Protein 4UAV (pdb70)

InterPro domains:
  IPR006439 HAD hydrolase, subfamily IA [TIGR01509] (161-275)
  IPR023198 Phosphoglycolate phosphatase-like, domain 2 [G3DSA:1.10.150.240] (90-174)
  IPR023214 HAD superfamily [G3DSA:3.40.50.1000] (78-295)
  IPR036412 HAD-like superfamily [SSF56784] (74-298)
  IPR044999 Protein CbbY-like [PTHR42896] (40-316)

GO terms:
  GO:0005829 cytosol (C, HDA)
  GO:0009507 chloroplast (C, HDA)
  GO:0009570 chloroplast stroma (C, HDA)
  GO:0009941 chloroplast envelope (C, HDA)

B-factor: mean 18.96, std 10.81, range [7.41, 118.61]

Solvent-accessible surface area: 12054 Å² total; per-residue (Å²): 134,69,4,38,0,0,0,0,11,0,47,5,2,0,0,17,3,57,49,36,0,39,30,56,0,1,24,57,1,0,156,112,73,78,9,150,21,99,0,95,48,117,55,0,11,111,8,44,178,87,26,37,12,89,96,24,0,47,34,32,0,101,172,93,39,48,15,114,128,16,36,91,74,85,73,101,67,163,116,27,7,36,21,0,43,132,41,10,63,89,46,12,39,72,16,0,119,135,130,114,3,77,42,28,68,2,0,30,33,0,0,50,54,0,36,111,84,70,6,97,2,0,1,0,4,72,26,87,100,139,6,0,36,13,1,1,45,12,22,6,16,108,128,60,25,160,112,11,107,51,12,9,11,127,77,10,117,132,75,26,70,46,28,18,4,0,50,47,0,3,129,67,13,63,21,70,51,69,110,0,0,0,0,1,8,28,22,96,1,5,44,0,0,69,65,8,51,2,5,0,0,0,2,68,13,34,51,13,59,128,65,101,18,149,106,19,48,17,59,44,78,11,3,1,64,92,137,118,73,95,6,41,7,60,65,0,1,67,31,27,125,82,171,168,150,171

Foldseek 3Di:
DFFQAEEEAQDQAFFVCQQQFLQVLLQVLCVVVVQPDHDHLVNSLVLVVQDDQLRSVVVVCVVPNGGPPQDDDPVSNSVVSVVSVVSSVVVSLVCLQVQVGATFACNLVQLCQCVVVNHQYEYFYQDDPVVRLSNCCRHSHDVSSVRYHYQYHVPDPDDFVALVRVLVVCVVSVHDQLRYEYEAAAPRVVSSSVNSVHAYEYQHHSNHPPHDCPPHLYYHVHQHDPPDGPDHRVVNRVSSDDDDDD

Nearest PDB structures (foldseek):
  4uav-assembly1_A  TM=1.004E+00  e=5.170E-54  Arabidopsis thaliana
  4uas-assembly2_B  TM=7.543E-01  e=8.553E-23  Cereibacter sphaeroides
  4uau-assembly2_B  TM=7.499E-01  e=2.693E-22  Cereibacter sphaeroides
  6w04-assembly1_A  TM=7.356E-01  e=6.439E-12  Entamoeba histolytica
  4eek-assembly1_A  TM=7.338E-01  e=5.274E-11  Deinococcus radiodurans

Sequence (246 aa):
TLPSALLFDCDGVLVVDTEKDGHRISFNDTFKERDLNVTWDVDLYGELLKIGGGKERMTAYFNKVGWPEKAPKDEAERKEFIAGLHKQKTELLFMVLIEKKLLPLRPGVAKLVDQALTNGVKVAVCSTSSNEKAVSSAIVSCLLGPERAEKIKIFAGDVVPKKKPDPAIYNLAAETLGVDPSKCVVVEDSAIGLAAAKAAGMTCIVTKSGYTADEDFENADAVFDCIGDPPEEERFDLAFCGSLLRRKQFVS

Radius of gyration: 19.46 Å; Cα contacts (8 Å, |Δi|>4): 432; chains: 1; bounding box: 53×58×45 Å

CATH classification: 3.40.50.1000 (+1 more: 1.10.150.240)

Structure (mmCIF, N/CA/C/O backbone):
data_4UAV
#
_entry.id   4UAV
#
_cell.length_a   47.725
_cell.length_b   140.041
_cell.length_c   87.107
_cell.angle_alpha   90.000
_cell.angle_beta   90.000
_cell.angle_gamma   90.000
#
_symmetry.space_group_name_H-M   'C 2 2 21'
#
loop_
_entity.id
_entity.type
_entity.pdbx_d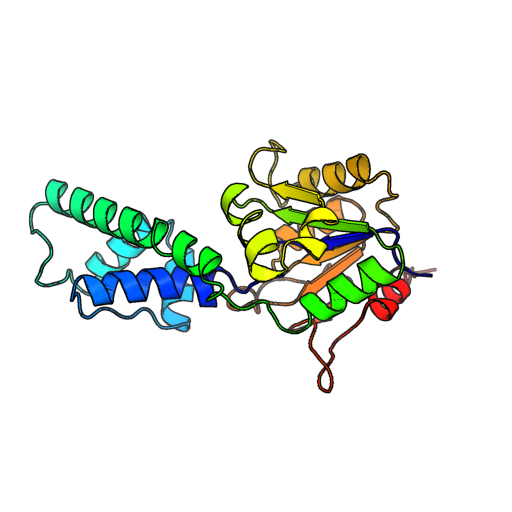escription
1 polymer 'Haloacid dehalogenase-like hydrolase domain-containing protein At3g48420'
2 non-polymer 'MAGNESIUM ION'
3 water water
#
loop_
_atom_site.group_PDB
_atom_site.id
_atom_site.type_symbol
_atom_site.label_atom_id
_atom_site.label_alt_id
_atom_site.label_comp_id
_atom_site.label_asym_id
_atom_site.label_entity_id
_atom_site.label_seq_id
_atom_site.pdbx_PDB_ins_code
_atom_site.Cartn_x
_atom_site.Cartn_y
_atom_site.Cartn_z
_atom_site.occupancy
_atom_site.B_iso_or_equiv
_atom_site.auth_seq_id
_atom_site.auth_comp_id
_atom_site.auth_asym_id
_atom_site.auth_atom_id
_atom_site.pdbx_PDB_model_num
ATOM 1 N N . THR A 1 1 ? 5.324 35.744 57.322 1.00 34.75 74 THR A N 1
ATOM 2 C CA . THR A 1 1 ? 4.321 35.476 58.373 1.00 24.90 74 THR A CA 1
ATOM 3 C C . THR A 1 1 ? 3.317 34.547 57.702 1.00 22.41 74 THR A C 1
ATOM 4 O O . THR A 1 1 ? 2.730 34.890 56.649 1.00 28.25 74 THR A O 1
ATOM 8 N N . LEU A 1 2 ? 3.039 33.420 58.287 1.00 17.70 75 LEU A N 1
ATOM 9 C CA . LEU A 1 2 ? 2.144 32.462 57.697 1.00 15.43 75 LEU A CA 1
ATOM 10 C C . LEU A 1 2 ? 0.688 32.905 57.924 1.00 14.06 75 LEU A C 1
ATOM 11 O O . LEU A 1 2 ? 0.361 33.676 58.851 1.00 15.71 75 LEU A O 1
ATOM 16 N N . PRO A 1 3 ? -0.267 32.303 57.166 1.00 13.15 76 PRO A N 1
ATOM 17 C CA . PRO A 1 3 ? -1.652 32.534 57.411 1.00 12.35 76 PRO A CA 1
ATOM 18 C C . PRO A 1 3 ? -2.015 32.011 58.820 1.00 12.99 76 PRO A C 1
ATOM 19 O O . PRO A 1 3 ? -1.429 31.095 59.258 1.00 13.33 76 PRO A O 1
ATOM 23 N N . SER A 1 4 ? -3.107 32.549 59.368 1.00 11.64 77 SER A N 1
ATOM 24 C CA . SER A 1 4 ? -3.718 31.977 60.554 1.00 12.41 77 SER A CA 1
ATOM 25 C C . SER A 1 4 ? -4.503 30.704 60.215 1.00 12.75 77 SER A C 1
ATOM 26 O O . SER A 1 4 ? -4.594 29.776 61.023 1.00 13.83 77 SER A O 1
ATOM 29 N N . ALA A 1 5 ? -5.014 30.626 58.982 1.00 11.15 78 ALA A N 1
ATOM 30 C CA . ALA A 1 5 ? -5.788 29.456 58.547 1.00 11.42 78 ALA A CA 1
ATOM 31 C C . ALA A 1 5 ? -5.727 29.322 57.006 1.00 11.21 78 ALA A C 1
ATOM 32 O O . ALA A 1 5 ? -5.657 30.352 56.329 1.00 11.63 78 ALA A O 1
ATOM 34 N N . LEU A 1 6 ? -5.818 28.072 56.570 1.00 10.95 79 LEU A N 1
ATOM 35 C CA . LEU A 1 6 ? -6.079 27.780 55.184 1.00 10.61 79 LEU A CA 1
ATOM 36 C C . LEU A 1 6 ? -7.438 27.153 55.122 1.00 11.73 79 LEU A C 1
ATOM 37 O O . LEU A 1 6 ? -7.720 26.169 55.813 1.00 12.21 79 LEU A O 1
ATOM 42 N N . LEU A 1 7 ? -8.281 27.672 54.208 1.00 10.38 80 LEU A N 1
ATOM 43 C CA . LEU A 1 7 ? -9.630 27.178 54.068 1.00 10.74 80 LEU A CA 1
ATOM 44 C C . LEU A 1 7 ? -9.763 26.653 52.636 1.00 9.87 80 LEU A C 1
ATOM 45 O O . LEU A 1 7 ? -9.617 27.395 51.613 1.00 12.92 80 LEU A O 1
ATOM 50 N N . PHE A 1 8 ? -10.010 25.352 52.515 1.00 8.88 81 PHE A N 1
ATOM 51 C CA . PHE A 1 8 ? -10.110 24.714 51.240 1.00 9.17 81 PHE A CA 1
ATOM 52 C C . PHE A 1 8 ? -11.552 24.509 50.859 1.00 7.97 81 PHE A C 1
ATOM 53 O O . PHE A 1 8 ? -12.331 23.928 51.621 1.00 9.79 81 PHE A O 1
ATOM 61 N N . ASP A 1 9 ? -11.870 24.818 49.594 1.00 8.43 82 ASP A N 1
ATOM 62 C CA . ASP A 1 9 ? -13.055 24.218 48.995 1.00 8.35 82 ASP A CA 1
ATOM 63 C C . ASP A 1 9 ? -12.849 22.692 48.898 1.00 7.57 82 ASP A C 1
ATOM 64 O O . ASP A 1 9 ? -11.743 22.232 48.926 1.00 8.74 82 ASP A O 1
ATOM 69 N N . CYS A 1 10 ? -13.927 21.950 48.797 1.00 9.07 83 CYS A N 1
ATOM 70 C CA . CYS A 1 10 ? -13.865 20.507 48.575 1.00 9.80 83 CYS A CA 1
ATOM 71 C C . CYS A 1 10 ? -13.796 20.204 47.028 1.00 8.41 83 CYS A C 1
ATOM 72 O O . CYS A 1 10 ? -12.733 19.862 46.571 1.00 9.56 83 CYS A O 1
ATOM 75 N N . ASP A 1 11 ? -14.925 20.291 46.345 1.00 9.46 84 ASP A N 1
ATOM 76 C CA . ASP A 1 11 ? -15.012 19.848 44.967 1.00 9.47 84 ASP A CA 1
ATOM 77 C C . ASP A 1 11 ? -14.229 20.722 44.030 1.00 9.62 84 ASP A C 1
ATOM 78 O O . ASP A 1 11 ? -14.564 21.914 43.864 1.00 9.69 84 ASP A O 1
ATOM 83 N N . GLY A 1 12 ? -13.235 20.117 43.388 1.00 9.35 85 GLY A N 1
ATOM 84 C CA . GLY A 1 12 ? -12.351 20.804 42.473 1.00 10.18 85 GLY A CA 1
ATOM 85 C C . GLY A 1 12 ? -11.076 21.292 43.079 1.00 7.74 85 GLY A C 1
ATOM 86 O O . GLY A 1 12 ? -10.201 21.795 42.397 1.00 9.32 85 GLY A O 1
ATOM 87 N N . VAL A 1 13 ? -10.972 21.192 44.437 1.00 8.73 86 VAL A N 1
ATOM 88 C CA . VAL A 1 13 ? -9.778 21.639 45.155 1.00 9.48 86 VAL A CA 1
ATOM 89 C C . VAL A 1 13 ? -9.117 20.430 45.827 1.00 7.97 86 VAL A C 1
ATOM 90 O O . VAL A 1 13 ? -7.977 20.121 45.550 1.00 8.60 86 VAL A O 1
ATOM 94 N N . LEU A 1 14 ? -9.802 19.780 46.748 1.00 8.65 87 LEU A N 1
ATOM 95 C CA . LEU A 1 14 ? -9.197 18.610 47.391 1.00 9.25 87 LEU A CA 1
ATOM 96 C C . LEU A 1 14 ? -9.082 17.424 46.422 1.00 8.76 87 LEU A C 1
ATOM 97 O O . LEU A 1 14 ? -8.108 16.706 46.418 1.00 9.92 87 LEU A O 1
ATOM 102 N N A VAL A 1 15 ? -10.134 17.275 45.612 0.60 9.16 88 VAL A N 1
ATOM 103 N N B VAL A 1 15 ? -10.096 17.281 45.579 0.40 9.28 88 VAL A N 1
ATOM 104 C CA A VAL A 1 15 ? -10.294 16.214 44.630 0.60 10.23 88 VAL A CA 1
ATOM 105 C CA B VAL A 1 15 ? -10.232 16.209 44.608 0.40 10.76 88 VAL A CA 1
ATOM 106 C C A VAL A 1 15 ? -10.960 16.870 43.424 0.60 8.95 88 VAL A C 1
ATOM 107 C C B VAL A 1 15 ? -10.913 16.877 43.423 0.40 9.58 88 VAL A C 1
ATOM 108 O O A VAL A 1 15 ? -11.790 17.783 43.581 0.60 9.72 88 VAL A O 1
ATOM 109 O O B VAL A 1 15 ? -11.701 17.798 43.593 0.40 10.10 88 VAL A O 1
ATOM 116 N N . ASP A 1 16 ? -10.684 16.370 42.212 1.00 10.53 89 ASP A N 1
ATOM 117 C CA . ASP A 1 16 ? -11.384 16.824 40.969 1.00 12.22 89 ASP A CA 1
ATOM 118 C C . ASP A 1 16 ? -12.659 15.969 40.946 1.00 10.41 89 ASP A C 1
ATOM 119 O O . ASP A 1 16 ? -12.803 15.017 40.147 1.00 12.09 89 ASP A O 1
ATOM 124 N N . THR A 1 17 ? -13.621 16.286 41.822 1.00 10.63 90 THR A N 1
ATOM 125 C CA . THR A 1 17 ? -14.733 15.434 42.120 1.00 10.63 90 THR A CA 1
ATOM 126 C C . THR A 1 17 ? -15.540 15.075 40.844 1.00 10.27 90 THR A C 1
ATOM 127 O O . THR A 1 17 ? -15.946 13.911 40.675 1.00 10.96 90 THR A O 1
ATOM 131 N N . GLU A 1 18 ? -15.890 16.074 40.031 1.00 9.79 91 GLU A N 1
ATOM 132 C CA . GLU A 1 18 ? -16.705 15.827 38.844 1.00 8.99 91 GLU A CA 1
ATOM 133 C C . GLU A 1 18 ? -15.940 14.989 37.832 1.00 9.48 91 GLU A C 1
ATOM 134 O O . GLU A 1 18 ? -16.468 13.955 37.412 1.00 9.93 91 GLU A O 1
ATOM 140 N N . LYS A 1 19 ? -14.755 15.421 37.457 1.00 9.36 92 LYS A N 1
ATOM 141 C CA . LYS A 1 19 ? -14.040 14.737 36.394 1.00 9.63 92 LYS A CA 1
ATOM 142 C C . LYS A 1 19 ? -13.595 13.345 36.760 1.00 10.66 92 LYS A C 1
ATOM 143 O O . LYS A 1 19 ? -13.620 12.418 35.918 1.00 10.87 92 LYS A O 1
ATOM 149 N N . ASP A 1 20 ? -13.159 13.171 38.019 1.00 10.92 93 ASP A N 1
ATOM 150 C CA . ASP A 1 20 ? -12.494 11.961 38.434 1.00 11.68 93 ASP A CA 1
ATOM 151 C C . ASP A 1 20 ? -13.370 11.082 39.334 1.00 10.71 93 ASP A C 1
ATOM 152 O O . ASP A 1 20 ? -12.957 9.981 39.669 1.00 14.21 93 ASP A O 1
ATOM 157 N N . GLY A 1 21 ? -14.515 11.548 39.735 1.00 10.91 94 GLY A N 1
ATOM 158 C CA . GLY A 1 21 ? -15.362 10.864 40.721 1.00 10.65 94 GLY A CA 1
ATOM 159 C C . GLY A 1 21 ? -16.759 10.651 40.133 1.00 9.07 94 GLY A C 1
ATOM 160 O O . GLY A 1 21 ? -17.123 9.514 39.825 1.00 10.81 94 GLY A O 1
ATOM 161 N N . HIS A 1 22 ? -17.543 11.716 40.012 1.00 8.37 95 HIS A N 1
ATOM 162 C CA . HIS A 1 22 ? -18.878 11.550 39.506 1.00 8.85 95 HIS A CA 1
ATOM 163 C C . HIS A 1 22 ? -18.905 10.936 38.075 1.00 8.86 95 HIS A C 1
ATOM 164 O O . HIS A 1 22 ? -19.657 9.996 37.837 1.00 8.33 95 HIS A O 1
ATOM 171 N N . ARG A 1 23 ? -18.070 11.459 37.169 1.00 8.98 96 ARG A N 1
ATOM 172 C CA . ARG A 1 23 ? -18.054 10.939 35.807 1.00 8.33 96 ARG A CA 1
ATOM 173 C C . ARG A 1 23 ? -17.735 9.479 35.788 1.00 9.68 96 ARG A C 1
ATOM 174 O O . ARG A 1 23 ? -18.363 8.696 35.104 1.00 9.14 96 ARG A O 1
ATOM 182 N N . ILE A 1 24 ? -16.750 9.052 36.627 1.00 9.78 97 ILE A N 1
ATOM 183 C CA . ILE A 1 24 ? -16.341 7.664 36.699 1.00 9.86 97 ILE A CA 1
ATOM 184 C C . ILE A 1 24 ? -17.483 6.803 37.209 1.00 10.05 97 ILE A C 1
ATOM 185 O O . ILE A 1 24 ? -17.738 5.739 36.690 1.00 10.08 97 ILE A O 1
ATOM 190 N N . SER A 1 25 ? -18.189 7.293 38.257 1.00 9.34 98 SER A N 1
ATOM 191 C CA . SER A 1 25 ? -19.316 6.527 38.777 1.00 9.27 98 SER A CA 1
ATOM 192 C C . SER A 1 25 ? -20.436 6.336 37.781 1.00 8.44 98 SER A C 1
ATOM 193 O O . SER A 1 25 ? -21.110 5.303 37.792 1.00 9.38 98 SER A O 1
ATOM 196 N N . PHE A 1 26 ? -20.673 7.334 36.934 1.00 8.82 99 PHE A N 1
ATOM 197 C CA . PHE A 1 26 ? -21.618 7.170 35.846 1.00 8.97 99 PHE A CA 1
ATOM 198 C C . PHE A 1 26 ? -21.157 6.056 34.877 1.00 8.42 99 PHE A C 1
ATOM 199 O O . PHE A 1 26 ? -21.874 5.120 34.570 1.00 8.82 99 PHE A O 1
ATOM 207 N N . ASN A 1 27 ? -19.922 6.157 34.498 1.00 8.63 100 ASN A N 1
ATOM 208 C CA . ASN A 1 27 ? -19.380 5.184 33.502 1.00 9.00 100 ASN A CA 1
ATOM 209 C C . ASN A 1 27 ? -19.381 3.765 34.066 1.00 9.18 100 ASN A C 1
ATOM 210 O O . ASN A 1 27 ? -19.682 2.805 33.394 1.00 9.88 100 ASN A O 1
ATOM 215 N N . ASP A 1 28 ? -19.062 3.650 35.371 1.00 10.35 101 ASP A N 1
ATOM 216 C CA . ASP A 1 28 ? -19.027 2.304 36.000 1.00 10.65 101 ASP A CA 1
ATOM 217 C C . ASP A 1 28 ? -20.449 1.734 36.089 1.00 10.03 101 ASP A C 1
ATOM 218 O O . ASP A 1 28 ? -20.637 0.507 35.878 1.00 11.09 101 ASP A O 1
ATOM 223 N N . THR A 1 29 ? -21.444 2.592 36.296 1.00 9.01 102 THR A N 1
ATOM 224 C CA . THR A 1 29 ? -22.836 2.197 36.344 1.00 10.10 102 THR A CA 1
ATOM 225 C C . THR A 1 29 ? -23.267 1.707 34.948 1.00 10.09 102 THR A C 1
ATOM 226 O O . THR A 1 29 ? -23.917 0.651 34.786 1.00 10.23 102 THR A O 1
ATOM 230 N N . PHE A 1 30 ? -22.998 2.523 33.933 1.00 9.27 103 PHE A N 1
ATOM 231 C CA . PHE A 1 30 ? -23.343 2.183 32.596 1.00 8.88 103 PHE A CA 1
ATOM 232 C C . PHE A 1 30 ? -22.683 0.856 32.192 1.00 10.03 103 PHE A C 1
ATOM 233 O O . PHE A 1 30 ? -23.369 0.013 31.506 1.00 10.34 103 PHE A O 1
ATOM 241 N N . LYS A 1 31 ? -21.437 0.623 32.534 1.00 9.73 104 LYS A N 1
ATOM 242 C CA . LYS A 1 31 ? -20.812 -0.594 32.223 1.00 11.58 104 LYS A CA 1
ATOM 243 C C . LYS A 1 31 ? -21.453 -1.801 32.899 1.00 11.40 104 LYS A C 1
ATOM 244 O O . LYS A 1 31 ? -21.675 -2.877 32.317 1.00 12.79 104 LYS A O 1
ATOM 250 N N . GLU A 1 32 ? -21.725 -1.650 34.206 1.00 10.94 105 GLU A N 1
ATOM 251 C CA . GLU A 1 32 ? -22.322 -2.737 34.968 1.00 11.70 105 GLU A CA 1
ATOM 252 C C . GLU A 1 32 ? -23.688 -3.126 34.370 1.00 10.94 105 GLU A C 1
ATOM 253 O O . GLU A 1 32 ? -24.027 -4.308 34.314 1.00 12.83 105 GLU A O 1
ATOM 259 N N . ARG A 1 33 ? -24.401 -2.160 33.855 1.00 12.05 106 ARG A N 1
ATOM 260 C CA . ARG A 1 33 ? -25.707 -2.388 33.248 1.00 11.23 106 ARG A CA 1
ATOM 261 C C . ARG A 1 33 ? -25.655 -2.758 31.751 1.00 13.19 106 ARG A C 1
ATOM 262 O O . ARG A 1 33 ? -26.692 -2.945 31.140 1.00 15.47 106 ARG A O 1
ATOM 270 N N . ASP A 1 34 ? -24.418 -2.861 31.217 1.00 12.26 107 ASP A N 1
ATOM 271 C CA . ASP A 1 34 ? -24.231 -3.193 29.821 1.00 14.09 107 ASP A CA 1
ATOM 272 C C . ASP A 1 34 ? -24.967 -2.275 28.923 1.00 14.35 107 ASP A C 1
ATOM 273 O O . ASP A 1 34 ? -25.494 -2.739 27.912 1.00 16.50 107 ASP A O 1
ATOM 278 N N . LEU A 1 35 ? -24.798 -0.966 29.110 1.00 13.16 108 LEU A N 1
ATOM 279 C CA . LEU A 1 35 ? -25.488 -0.002 28.291 1.00 14.58 108 LEU A CA 1
ATOM 280 C C . LEU A 1 35 ? -24.647 0.469 27.092 1.00 15.31 108 LEU A C 1
ATOM 281 O O . LEU A 1 35 ? -25.171 1.135 26.233 1.00 19.61 108 LEU A O 1
ATOM 286 N N . ASN A 1 36 ? -23.393 0.156 27.080 1.00 16.60 109 ASN A N 1
ATOM 287 C CA . ASN A 1 36 ? -22.522 0.595 25.990 1.00 19.69 109 ASN A CA 1
ATOM 288 C C . ASN A 1 36 ? -22.532 2.137 25.834 1.00 18.38 109 ASN A C 1
ATOM 289 O O . ASN A 1 36 ? -22.665 2.679 24.749 1.00 20.28 109 ASN A O 1
ATOM 294 N N . VAL A 1 37 ? -22.401 2.860 26.947 1.00 14.08 110 VAL A N 1
ATOM 295 C CA . VAL A 1 37 ? -22.342 4.300 27.043 1.00 11.98 110 VAL A CA 1
ATOM 296 C C . VAL A 1 37 ? -21.082 4.654 27.810 1.00 11.43 110 VAL A C 1
ATOM 297 O O . VAL A 1 37 ? -20.943 4.174 28.952 1.00 11.92 110 VAL A O 1
ATOM 301 N N . THR A 1 38 ? -20.277 5.552 27.340 1.00 12.11 111 THR A N 1
ATOM 302 C CA . THR A 1 38 ? -19.164 6.152 27.998 1.00 11.47 111 THR A CA 1
ATOM 303 C C . THR A 1 38 ? -19.211 7.617 27.918 1.00 9.96 111 THR A C 1
ATOM 304 O O . THR A 1 38 ? -19.406 8.160 26.832 1.00 12.39 111 THR A O 1
ATOM 308 N N . TRP A 1 39 ? -19.068 8.306 29.049 1.00 9.25 112 TRP A N 1
ATOM 309 C CA . TRP A 1 39 ? -18.975 9.715 29.117 1.00 8.62 112 TRP A CA 1
ATOM 310 C C . TRP A 1 39 ? -17.529 10.134 29.316 1.00 8.22 112 TRP A C 1
ATOM 311 O O . TRP A 1 39 ? -17.017 10.087 30.463 1.00 9.03 112 TRP A O 1
ATOM 322 N N . ASP A 1 40 ? -16.830 10.518 28.291 1.00 9.20 113 ASP A N 1
ATOM 323 C CA . ASP A 1 40 ? -15.431 10.956 28.345 1.00 9.14 113 ASP A CA 1
ATOM 324 C C . ASP A 1 40 ? -15.427 12.366 29.016 1.00 9.74 113 ASP A C 1
ATOM 325 O O . ASP A 1 40 ? -16.464 12.989 29.190 1.00 9.75 113 ASP A O 1
ATOM 330 N N . VAL A 1 41 ? -14.242 12.863 29.186 1.00 10.78 114 VAL A N 1
ATOM 331 C CA . VAL A 1 41 ? -14.044 14.153 29.888 1.00 10.12 114 VAL A CA 1
ATOM 332 C C . VAL A 1 41 ? -14.868 15.252 29.256 1.00 10.77 114 VAL A C 1
ATOM 333 O O . VAL A 1 41 ? -15.564 16.009 29.872 1.00 10.46 114 VAL A O 1
ATOM 337 N N . ASP A 1 42 ? -14.673 15.469 27.958 1.00 12.08 115 ASP A N 1
ATOM 338 C CA . ASP A 1 42 ? -15.271 16.653 27.319 1.00 11.58 115 ASP A CA 1
ATOM 339 C C . ASP A 1 42 ? -16.799 16.583 27.248 1.00 10.60 115 ASP A C 1
ATOM 340 O O . ASP A 1 42 ? -17.480 17.524 27.612 1.00 11.32 115 ASP A O 1
ATOM 345 N N . LEU A 1 43 ? -17.339 15.413 26.866 1.00 10.29 116 LEU A N 1
ATOM 346 C CA . LEU A 1 43 ? -18.776 15.272 26.858 1.00 9.21 116 LEU A CA 1
ATOM 347 C C . LEU A 1 43 ? -19.305 15.507 28.247 1.00 8.50 116 LEU A C 1
ATOM 348 O O . LEU A 1 43 ? -20.353 16.161 28.392 1.00 9.76 116 LEU A O 1
ATOM 353 N N . TYR A 1 44 ? -18.716 14.902 29.255 1.00 8.90 117 TYR A N 1
ATOM 354 C CA . TYR A 1 44 ? -19.175 15.107 30.618 1.00 9.27 117 TYR A CA 1
ATOM 355 C C . TYR A 1 44 ? -19.248 16.569 31.025 1.00 9.01 117 TYR A C 1
ATOM 356 O O . TYR A 1 44 ? -20.253 17.003 31.620 1.00 9.71 117 TYR A O 1
ATOM 365 N N . GLY A 1 45 ? -18.243 17.351 30.604 1.00 9.62 118 GLY A N 1
ATOM 366 C CA . GLY A 1 45 ? -18.280 18.770 30.819 1.00 10.29 118 GLY A CA 1
ATOM 367 C C . GLY A 1 45 ? -19.517 19.436 30.257 1.00 10.89 118 GLY A C 1
ATOM 368 O O . GLY A 1 45 ? -20.067 20.365 30.870 1.00 11.64 118 GLY A O 1
ATOM 369 N N . GLU A 1 46 ? -19.897 19.025 29.030 1.00 10.86 119 GLU A N 1
ATOM 370 C CA . GLU A 1 46 ? -21.078 19.550 28.481 1.00 10.91 119 GLU A CA 1
ATOM 371 C C . GLU A 1 46 ? -22.357 19.153 29.239 1.00 9.96 119 GLU A C 1
ATOM 372 O O . GLU A 1 46 ? -23.239 19.950 29.456 1.00 11.33 119 GLU A O 1
ATOM 378 N N . LEU A 1 47 ? -22.412 17.898 29.637 1.00 10.12 120 LEU A N 1
ATOM 379 C CA . LEU A 1 47 ? -23.582 17.393 30.336 1.00 10.07 120 LEU A CA 1
ATOM 380 C C . LEU A 1 47 ? -23.757 18.043 31.752 1.00 10.25 120 LEU A C 1
ATOM 381 O O . LEU A 1 47 ? -24.847 18.204 32.185 1.00 10.38 120 LEU A O 1
ATOM 386 N N . LEU A 1 48 ? -22.627 18.439 32.320 1.00 10.10 121 LEU A N 1
ATOM 387 C CA . LEU A 1 48 ? -22.651 19.170 33.611 1.00 11.40 121 LEU A CA 1
ATOM 388 C C . LEU A 1 48 ? -23.430 20.460 33.539 1.00 13.31 121 LEU A C 1
ATOM 389 O O . LEU A 1 48 ? -23.897 20.996 34.541 1.00 15.03 121 LEU A O 1
ATOM 394 N N . LYS A 1 49 ? -23.599 21.014 32.331 1.00 13.65 122 LYS A N 1
ATOM 395 C CA . LYS A 1 49 ? -24.283 22.277 32.156 1.00 15.48 122 LYS A CA 1
ATOM 396 C C . LYS A 1 49 ? -25.800 22.069 31.962 1.00 14.94 122 LYS A C 1
ATOM 397 O O . LYS A 1 49 ? -26.584 23.030 31.922 1.00 19.69 122 LYS A O 1
ATOM 403 N N . ILE A 1 50 ? -26.248 20.825 31.768 1.00 14.80 123 ILE A N 1
ATOM 404 C CA . ILE A 1 50 ? -27.649 20.584 31.439 1.00 15.71 123 ILE A CA 1
ATOM 405 C C . ILE A 1 50 ? -28.540 20.569 32.685 1.00 15.73 123 ILE A C 1
ATOM 406 O O . ILE A 1 50 ? -29.631 21.085 32.668 1.00 17.60 123 ILE A O 1
ATOM 411 N N . GLY A 1 51 ? -28.048 19.970 33.762 1.00 14.26 124 GLY A N 1
ATOM 412 C CA . GLY A 1 51 ? -28.795 19.755 34.924 1.00 16.04 124 GLY A CA 1
ATOM 413 C C . GLY A 1 51 ? -28.175 18.750 35.854 1.00 13.87 124 GLY A C 1
ATOM 414 O O . GLY A 1 51 ? -27.026 18.422 35.668 1.00 13.17 124 GLY A O 1
ATOM 415 N N . GLY A 1 52 ? -28.990 18.349 36.841 1.00 13.30 125 GLY A N 1
ATOM 416 C CA . GLY A 1 52 ? -28.564 17.294 37.743 1.00 12.12 125 GLY A CA 1
ATOM 417 C C . GLY A 1 52 ? -28.406 15.942 37.072 1.00 10.57 125 GLY A C 1
ATOM 418 O O . GLY A 1 52 ? -28.590 15.772 35.864 1.00 11.44 125 GLY A O 1
ATOM 419 N N . GLY A 1 53 ? -27.929 14.986 37.798 1.00 10.94 126 GLY A N 1
ATOM 420 C CA . GLY A 1 53 ? -27.573 13.662 37.266 1.00 11.49 126 GLY A CA 1
ATOM 421 C C . GLY A 1 53 ? -28.671 12.959 36.525 1.00 11.10 126 GLY A C 1
ATOM 422 O O . GLY A 1 53 ? -28.452 12.474 35.405 1.00 11.16 126 GLY A O 1
ATOM 423 N N . LYS A 1 54 ? -29.886 12.960 36.996 1.00 10.67 127 LYS A N 1
ATOM 424 C CA . LYS A 1 54 ? -31.042 12.333 36.315 1.00 12.23 127 LYS A CA 1
ATOM 425 C C . LYS A 1 54 ? -31.357 13.090 35.036 1.00 11.54 127 LYS A C 1
ATOM 426 O O . LYS A 1 54 ? -31.537 12.506 33.946 1.00 12.37 127 LYS A O 1
ATOM 432 N N . GLU A 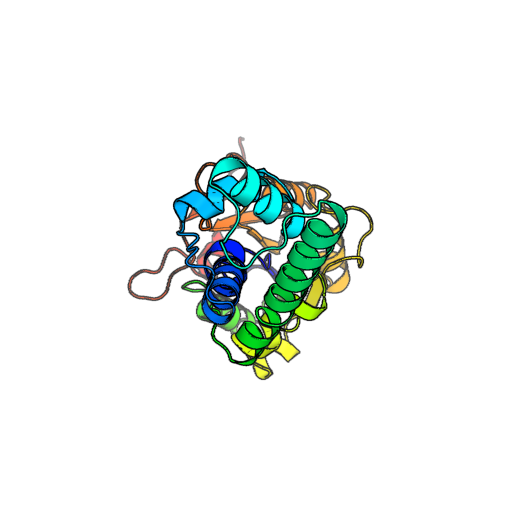1 55 ? -31.337 14.422 35.113 1.00 11.69 128 GLU A N 1
ATOM 433 C CA . GLU A 1 55 ? -31.716 15.276 34.013 1.00 13.39 128 GLU A CA 1
ATOM 434 C C . GLU A 1 55 ? -30.701 15.145 32.885 1.00 10.88 128 GLU A C 1
ATOM 435 O O . GLU A 1 55 ? -31.053 15.121 31.699 1.00 11.35 128 GLU A O 1
ATOM 441 N N . ARG A 1 56 ? -29.424 15.035 33.222 1.00 10.92 129 ARG A N 1
ATOM 442 C CA . ARG A 1 56 ? -28.397 14.980 32.141 1.00 11.77 129 ARG A CA 1
ATOM 443 C C . ARG A 1 56 ? -28.427 13.601 31.526 1.00 10.65 129 ARG A C 1
ATOM 444 O O . ARG A 1 56 ? -28.218 13.482 30.283 1.00 10.84 129 ARG A O 1
ATOM 452 N N . MET A 1 57 ? -28.732 12.528 32.223 1.00 10.57 130 MET A N 1
ATOM 453 C CA . MET A 1 57 ? -28.896 11.195 31.611 1.00 10.55 130 MET A CA 1
ATOM 454 C C . MET A 1 57 ? -30.093 11.160 30.715 1.00 9.90 130 MET A C 1
ATOM 455 O O . MET A 1 57 ? -29.979 10.711 29.544 1.00 10.59 130 MET A O 1
ATOM 460 N N . THR A 1 58 ? -31.197 11.777 31.080 1.00 10.62 131 THR A N 1
ATOM 461 C CA . THR A 1 58 ? -32.372 11.809 30.295 1.00 10.97 131 THR A CA 1
ATOM 462 C C . THR A 1 58 ? -32.097 12.584 29.004 1.00 11.18 131 THR A C 1
ATOM 463 O O . THR A 1 58 ? -32.448 12.160 27.897 1.00 11.65 131 THR A O 1
ATOM 467 N N . ALA A 1 59 ? -31.438 13.732 29.115 1.00 10.63 132 ALA A N 1
ATOM 468 C CA . ALA A 1 59 ? -31.146 14.554 27.967 1.00 10.41 132 ALA A CA 1
ATOM 469 C C . ALA A 1 59 ? -30.207 13.844 27.052 1.00 10.53 132 ALA A C 1
ATOM 470 O O . ALA A 1 59 ? -30.371 13.896 25.796 1.00 11.58 132 ALA A O 1
ATOM 472 N N . TYR A 1 60 ? -29.185 13.194 27.520 1.00 10.38 133 TYR A N 1
ATOM 473 C CA . TYR A 1 60 ? -28.238 12.465 26.716 1.00 10.52 133 TYR A CA 1
ATOM 474 C C . TYR A 1 60 ? -28.955 11.369 25.959 1.00 9.15 133 TYR A C 1
ATOM 475 O O . TYR A 1 60 ? -28.781 11.263 24.709 1.00 10.87 133 TYR A O 1
ATOM 484 N N . PHE A 1 61 ? -29.751 10.545 26.585 1.00 9.28 134 PHE A N 1
ATOM 485 C CA . PHE A 1 61 ? -30.427 9.458 25.895 1.00 10.86 134 PHE A CA 1
ATOM 486 C C . PHE A 1 61 ? -31.463 9.977 24.917 1.00 9.20 134 PHE A C 1
ATOM 487 O O . PHE A 1 61 ? -31.567 9.416 23.787 1.00 11.19 134 PHE A O 1
ATOM 495 N N . ASN A 1 62 ? -32.152 11.073 25.216 1.00 10.32 135 ASN A N 1
ATOM 496 C CA . ASN A 1 62 ? -33.063 11.643 24.234 1.00 11.59 135 ASN A CA 1
ATOM 497 C C . ASN A 1 62 ? -32.345 12.112 22.993 1.00 11.98 135 ASN A C 1
ATOM 498 O O . ASN A 1 62 ? -32.879 12.010 21.891 1.00 15.12 135 ASN A O 1
ATOM 503 N N . LYS A 1 63 ? -31.100 12.561 23.109 1.00 10.55 136 LYS A N 1
ATOM 504 C CA . LYS A 1 63 ? -30.382 13.103 21.991 1.00 10.98 136 LYS A CA 1
ATOM 505 C C . LYS A 1 63 ? -29.767 11.962 21.225 1.00 10.14 136 LYS A C 1
ATOM 506 O O . LYS A 1 63 ? -29.881 11.971 19.971 1.00 11.36 136 LYS A O 1
ATOM 512 N N . VAL A 1 64 ? -29.021 11.062 21.850 1.00 11.30 137 VAL A N 1
ATOM 513 C CA . VAL A 1 64 ? -28.219 10.051 21.173 1.00 12.82 137 VAL A CA 1
ATOM 514 C C . VAL A 1 64 ? -28.917 8.765 20.940 1.00 13.34 137 VAL A C 1
ATOM 515 O O . VAL A 1 64 ? -28.539 7.972 20.063 1.00 14.89 137 VAL A O 1
ATOM 519 N N . GLY A 1 65 ? -29.960 8.516 21.735 1.00 12.74 138 GLY A N 1
ATOM 520 C CA . GLY A 1 65 ? -30.733 7.296 21.719 1.00 13.25 138 GLY A CA 1
ATOM 521 C C . GLY A 1 65 ? -30.670 6.581 23.063 1.00 14.49 138 GLY A C 1
ATOM 522 O O . GLY A 1 65 ? -29.607 6.557 23.702 1.00 15.47 138 GLY A O 1
ATOM 523 N N . TRP A 1 66 ? -31.782 5.928 23.388 1.00 13.78 139 TRP A N 1
ATOM 524 C CA . TRP A 1 66 ? -31.858 5.181 24.615 1.00 13.97 139 TRP A CA 1
ATOM 525 C C . TRP A 1 66 ? -31.197 3.807 24.388 1.00 14.82 139 TRP A C 1
ATOM 526 O O . TRP A 1 66 ? -31.293 3.175 23.301 1.00 19.19 139 TRP A O 1
ATOM 537 N N . PRO A 1 67 ? -30.578 3.249 25.439 1.00 18.70 140 PRO A N 1
ATOM 538 C CA . PRO A 1 67 ? -29.994 1.915 25.326 1.00 20.24 140 PRO A CA 1
ATOM 539 C C . PRO A 1 67 ? -31.023 0.897 24.969 1.00 23.48 140 PRO A C 1
ATOM 540 O O . PRO A 1 67 ? -32.216 1.011 25.346 1.00 24.43 140 PRO A O 1
ATOM 544 N N . GLU A 1 68 ? -30.537 -0.126 24.297 1.00 26.84 141 GLU A N 1
ATOM 545 C CA . GLU A 1 68 ? -31.419 -1.257 23.926 1.00 31.57 141 GLU A CA 1
ATOM 546 C C . GLU A 1 68 ? -32.145 -1.864 25.160 1.00 33.91 141 GLU A C 1
ATOM 547 O O . GLU A 1 68 ? -33.357 -2.112 25.126 1.00 38.84 141 GLU A O 1
ATOM 549 N N . LYS A 1 69 ? -31.431 -1.957 26.288 1.00 34.78 142 LYS A N 1
ATOM 550 C CA . LYS A 1 69 ? -32.061 -2.473 27.560 1.00 41.73 142 LYS A CA 1
ATOM 551 C C . LYS A 1 69 ? -33.151 -1.627 28.247 1.00 34.51 142 LYS A C 1
ATOM 552 O O . LYS A 1 69 ? -33.838 -2.096 29.166 1.00 38.82 142 LYS A O 1
ATOM 558 N N . ALA A 1 70 ? -33.231 -0.342 27.869 1.00 33.70 143 ALA A N 1
ATOM 559 C CA . ALA A 1 70 ? -34.167 0.586 28.500 1.00 27.40 143 ALA A CA 1
ATOM 560 C C . ALA A 1 70 ? -35.590 0.249 28.113 1.00 28.70 143 ALA A C 1
ATOM 561 O O . ALA A 1 70 ? -35.827 -0.123 26.925 1.00 34.51 143 ALA A O 1
ATOM 563 N N . PRO A 1 71 ? -36.552 0.428 29.058 1.00 30.38 144 PRO A N 1
ATOM 564 C CA . PRO A 1 71 ? -37.971 0.408 28.679 1.00 34.51 144 PRO A CA 1
ATOM 565 C C . PRO A 1 71 ? -38.366 1.479 27.686 1.00 36.76 144 PRO A C 1
ATOM 566 O O . PRO A 1 71 ? -37.639 2.445 27.488 1.00 33.83 144 PRO A O 1
ATOM 570 N N . LYS A 1 72 ? -39.513 1.264 27.024 1.00 41.10 145 LYS A N 1
ATOM 571 C CA . LYS A 1 72 ? -40.028 2.171 26.011 1.00 41.21 145 LYS A CA 1
ATOM 572 C C . LYS A 1 72 ? -41.049 3.188 26.610 1.00 39.53 145 LYS A C 1
ATOM 573 O O . LYS A 1 72 ? -41.108 4.388 26.231 1.00 43.28 145 LYS A O 1
ATOM 575 N N . ASP A 1 73 ? -41.832 2.703 27.573 1.00 39.75 146 ASP A N 1
ATOM 576 C CA . ASP A 1 73 ? -42.853 3.498 28.258 1.00 42.12 146 ASP A CA 1
ATOM 577 C C . ASP A 1 73 ? -42.209 4.730 28.979 1.00 41.16 146 ASP A C 1
ATOM 578 O O . ASP A 1 73 ? -41.176 4.577 29.645 1.00 42.62 146 ASP A O 1
ATOM 583 N N . GLU A 1 74 ? -42.820 5.919 28.856 1.00 46.01 147 GLU A N 1
ATOM 584 C CA . GLU A 1 74 ? -42.359 7.161 29.547 1.00 40.15 147 GLU A CA 1
ATOM 585 C C . GLU A 1 74 ? -42.221 7.033 31.119 1.00 41.67 147 GLU A C 1
ATOM 586 O O . GLU A 1 74 ? -41.158 7.388 31.741 1.00 38.47 147 GLU A O 1
ATOM 588 N N . ALA A 1 75 ? -43.263 6.514 31.777 1.00 35.82 148 ALA A N 1
ATOM 589 C CA . ALA A 1 75 ? -43.205 6.283 33.229 1.00 36.55 148 ALA A CA 1
ATOM 590 C C . ALA A 1 75 ? -42.122 5.274 33.620 1.00 33.67 148 ALA A C 1
ATOM 591 O O . ALA A 1 75 ? -41.395 5.499 34.611 1.00 35.30 148 ALA A O 1
ATOM 593 N N . GLU A 1 76 ? -42.024 4.158 32.881 1.00 32.37 149 GLU A N 1
ATOM 594 C CA . GLU A 1 76 ? -40.973 3.176 33.107 1.00 31.91 149 GLU A CA 1
ATOM 595 C C . GLU A 1 76 ? -39.555 3.739 32.800 1.00 25.46 149 GLU A C 1
ATOM 596 O O . GLU A 1 76 ? -38.627 3.411 33.503 1.00 26.83 149 GLU A O 1
ATOM 602 N N . ARG A 1 77 ? -39.403 4.581 31.770 1.00 23.50 150 ARG A N 1
ATOM 603 C CA . ARG A 1 77 ? -38.149 5.266 31.538 1.00 24.32 150 ARG A CA 1
ATOM 604 C C . ARG A 1 77 ? -37.717 6.119 32.738 1.00 20.48 150 ARG A C 1
ATOM 605 O O . ARG A 1 77 ? -36.560 6.134 33.099 1.00 20.49 150 ARG A O 1
ATOM 613 N N . LYS A 1 78 ? -38.666 6.856 33.300 1.00 20.75 151 LYS A N 1
ATOM 614 C CA . LYS A 1 78 ? -38.404 7.693 34.491 1.00 20.90 151 LYS A CA 1
ATOM 615 C C . LYS A 1 78 ? -37.883 6.839 35.661 1.00 19.34 151 LYS A C 1
ATOM 616 O O . LYS A 1 78 ? -36.909 7.238 36.307 1.00 18.97 151 LYS A O 1
ATOM 622 N N . GLU A 1 79 ? -38.480 5.673 35.889 1.00 19.31 152 GLU A N 1
ATOM 623 C CA . GLU A 1 79 ? -38.027 4.753 36.893 1.00 19.38 152 GLU A CA 1
ATOM 624 C C . GLU A 1 79 ? -36.636 4.181 36.580 1.00 19.82 152 GLU A C 1
ATOM 625 O O . GLU A 1 79 ? -35.813 3.959 37.428 1.00 17.98 152 GLU A O 1
ATOM 631 N N . PHE A 1 80 ? -36.395 3.905 35.323 1.00 16.83 153 PHE A N 1
ATOM 632 C CA . PHE A 1 80 ? -35.105 3.394 34.884 1.00 15.98 153 PHE A CA 1
ATOM 633 C C . PHE A 1 80 ? -33.996 4.416 35.188 1.00 14.52 153 PHE A C 1
ATOM 634 O O . PHE A 1 80 ? -32.942 4.080 35.674 1.00 14.19 153 PHE A O 1
ATOM 642 N N . ILE A 1 81 ? -34.241 5.660 34.834 1.00 13.63 154 ILE A N 1
ATOM 643 C CA . ILE A 1 81 ? -33.312 6.731 35.148 1.00 11.63 154 ILE A CA 1
ATOM 644 C C . ILE A 1 81 ? -33.079 6.891 36.652 1.00 12.40 154 ILE A C 1
ATOM 645 O O . ILE A 1 81 ? -31.968 7.036 37.071 1.00 12.08 154 ILE A O 1
ATOM 650 N N . ALA A 1 82 ? -34.151 6.817 37.390 1.00 13.10 155 ALA A N 1
ATOM 651 C CA . ALA A 1 82 ? -34.045 6.868 38.872 1.00 13.92 155 ALA A CA 1
ATOM 652 C C . ALA A 1 82 ? -33.162 5.767 39.389 1.00 13.41 155 ALA A C 1
ATOM 653 O O . ALA A 1 82 ? -32.306 6.004 40.236 1.00 13.09 155 ALA A O 1
ATOM 655 N N . GLY A 1 83 ? -33.334 4.532 38.902 1.00 13.94 156 GLY A N 1
ATOM 656 C CA . GLY A 1 83 ? -32.517 3.405 39.287 1.00 14.20 156 GLY A CA 1
ATOM 657 C C . GLY A 1 83 ? -31.037 3.594 38.959 1.00 11.09 156 GLY A C 1
ATOM 658 O O . GLY A 1 83 ? -30.130 3.216 39.693 1.00 12.49 156 GLY A O 1
ATOM 659 N N . LEU A 1 84 ? -30.786 4.055 37.697 1.00 10.81 157 LEU A N 1
ATOM 660 C CA . LEU A 1 84 ? -29.446 4.374 37.327 1.00 10.47 157 LEU A CA 1
ATOM 661 C C . LEU A 1 84 ? -28.770 5.358 38.225 1.00 10.17 157 LEU A C 1
ATOM 662 O O . LEU A 1 84 ? -27.611 5.206 38.603 1.00 10.89 157 LEU A O 1
ATOM 667 N N . HIS A 1 85 ? -29.492 6.430 38.545 1.00 10.21 158 HIS A N 1
ATOM 668 C CA . HIS A 1 85 ? -28.918 7.474 39.346 1.00 11.25 158 HIS A CA 1
ATOM 669 C C . HIS A 1 85 ? -28.692 6.979 40.833 1.00 11.80 158 HIS A C 1
ATOM 670 O O . HIS A 1 85 ? -27.696 7.375 41.393 1.00 11.32 158 HIS A O 1
ATOM 677 N N . LYS A 1 86 ? -29.613 6.187 41.359 1.00 11.38 159 LYS A N 1
ATOM 678 C CA . LYS A 1 86 ? -29.418 5.656 42.659 1.00 11.06 159 LYS A CA 1
ATOM 679 C C . LYS A 1 86 ? -28.155 4.802 42.685 1.00 11.75 159 LYS A C 1
ATOM 680 O O . LYS A 1 86 ? -27.358 4.857 43.618 1.00 11.93 159 LYS A O 1
ATOM 686 N N . GLN A 1 87 ? -27.952 3.938 41.696 1.00 10.87 160 GLN A N 1
ATOM 687 C CA . GLN A 1 87 ? -26.793 3.129 41.581 1.00 9.00 160 GLN A CA 1
ATOM 688 C C . GLN A 1 87 ? -25.520 3.967 41.485 1.00 10.11 160 GLN A C 1
ATOM 689 O O . GLN A 1 87 ? -24.508 3.680 42.092 1.00 11.00 160 GLN A O 1
ATOM 695 N N . LYS A 1 88 ? -25.556 4.989 40.576 1.00 9.58 161 LYS A N 1
ATOM 696 C CA . LYS A 1 88 ? -24.389 5.868 40.460 1.00 9.05 161 LYS A CA 1
ATOM 697 C C . LYS A 1 88 ? -24.010 6.517 41.812 1.00 9.17 161 LYS A C 1
ATOM 698 O O . LYS A 1 88 ? -22.843 6.735 42.085 1.00 9.82 161 LYS A O 1
ATOM 704 N N . THR A 1 89 ? -25.051 6.915 42.528 1.00 9.91 162 THR A N 1
ATOM 705 C CA . THR A 1 89 ? -24.869 7.611 43.836 1.00 9.64 162 THR A CA 1
ATOM 706 C C . THR A 1 89 ? -24.252 6.683 44.922 1.00 9.91 162 THR A C 1
ATOM 707 O O . THR A 1 89 ? -23.303 7.070 45.574 1.00 12.67 162 THR A O 1
ATOM 711 N N . GLU A 1 90 ? -24.715 5.479 44.939 1.00 11.18 163 GLU A N 1
ATOM 712 C CA . GLU A 1 90 ? -24.148 4.424 45.774 1.00 11.61 163 GLU A CA 1
ATOM 713 C C . GLU A 1 90 ? -22.707 4.178 45.386 1.00 11.27 163 GLU A C 1
ATOM 714 O O . GLU A 1 90 ? -21.810 4.132 46.260 1.00 12.92 163 GLU A O 1
ATOM 720 N N A LEU A 1 91 ? -22.466 4.021 44.074 0.60 10.59 164 LEU A N 1
ATOM 721 N N B LEU A 1 91 ? -22.455 4.009 44.078 0.40 11.10 164 LEU A N 1
ATOM 722 C CA A LEU A 1 91 ? -21.095 3.706 43.680 0.60 10.87 164 LEU A CA 1
ATOM 723 C CA B LEU A 1 91 ? -21.086 3.700 43.652 0.40 11.14 164 LEU A CA 1
ATOM 724 C C A LEU A 1 91 ? -20.129 4.860 44.024 0.60 11.57 164 LEU A C 1
ATOM 725 C C B LEU A 1 91 ? -20.124 4.856 43.986 0.40 11.52 164 LEU A C 1
ATOM 726 O O A LEU A 1 91 ? -18.985 4.602 44.366 0.60 12.85 164 LEU A O 1
ATOM 727 O O B LEU A 1 91 ? -18.995 4.611 44.369 0.40 12.89 164 LEU A O 1
ATOM 736 N N . PHE A 1 92 ? -20.560 6.089 43.813 1.00 10.60 165 PHE A N 1
ATOM 737 C CA . PHE A 1 92 ? -19.651 7.213 44.053 1.00 10.77 165 PHE A CA 1
ATOM 738 C C . PHE A 1 92 ? -19.176 7.198 45.555 1.00 9.82 165 PHE A C 1
ATOM 739 O O . PHE A 1 92 ? -17.995 7.416 45.786 1.00 10.85 165 PHE A O 1
ATOM 747 N N . MET A 1 93 ? -20.074 6.922 46.477 1.00 11.40 166 MET A N 1
ATOM 748 C CA . MET A 1 93 ? -19.669 6.834 47.892 1.00 10.27 166 MET A CA 1
ATOM 749 C C . MET A 1 93 ? -18.785 5.668 48.135 1.00 12.49 166 MET A C 1
ATOM 750 O O . MET A 1 93 ? -17.845 5.753 48.949 1.00 13.51 166 MET A O 1
ATOM 755 N N . VAL A 1 94 ? -18.985 4.526 47.478 1.00 10.87 167 VAL A N 1
ATOM 756 C CA . VAL A 1 94 ? -18.071 3.397 47.557 1.00 11.49 167 VAL A CA 1
ATOM 757 C C . VAL A 1 94 ? -16.678 3.784 47.021 1.00 12.21 167 VAL A C 1
ATOM 758 O O . VAL A 1 94 ? -15.610 3.401 47.549 1.00 13.34 167 VAL A O 1
ATOM 762 N N . LEU A 1 95 ? -16.652 4.516 45.877 1.00 12.42 168 LEU A N 1
ATOM 763 C CA . LEU A 1 95 ? -15.375 4.921 45.326 1.00 12.35 168 LEU A CA 1
ATOM 764 C C . LEU A 1 95 ? -14.553 5.752 46.349 1.00 12.10 168 LEU A C 1
ATOM 765 O O . LEU A 1 95 ? -13.317 5.554 46.422 1.00 14.28 168 LEU A O 1
ATOM 770 N N . ILE A 1 96 ? -15.218 6.627 47.082 1.00 12.15 169 ILE A N 1
ATOM 771 C CA . ILE A 1 96 ? -14.503 7.410 48.113 1.00 12.64 169 ILE A CA 1
ATOM 772 C C . ILE A 1 96 ? -13.955 6.476 49.199 1.00 14.08 169 ILE A C 1
ATOM 773 O O . ILE A 1 96 ? -12.765 6.521 49.528 1.00 13.70 169 ILE A O 1
ATOM 778 N N . GLU A 1 97 ? -14.838 5.602 49.655 1.00 13.54 170 GLU A N 1
ATOM 779 C CA . GLU A 1 97 ? -14.469 4.759 50.752 1.00 15.56 170 GLU A CA 1
ATOM 780 C C . GLU A 1 97 ? -13.315 3.851 50.413 1.00 17.60 170 GLU A C 1
ATOM 781 O O . GLU A 1 97 ? -12.511 3.486 51.285 1.00 23.48 170 GLU A O 1
ATOM 787 N N . LYS A 1 98 ? -13.272 3.361 49.178 1.00 16.82 171 LYS A N 1
ATOM 788 C CA . LYS A 1 98 ? -12.174 2.519 48.654 1.00 20.69 171 LYS A CA 1
ATOM 789 C C . LYS A 1 98 ? -10.903 3.253 48.295 1.00 22.04 171 LYS A C 1
ATOM 790 O O . LYS A 1 98 ? -9.979 2.698 47.712 1.00 25.87 171 LYS A O 1
ATOM 796 N N . LYS A 1 99 ? -10.951 4.567 48.464 1.00 18.90 172 LYS A N 1
ATOM 797 C CA . LYS A 1 99 ? -9.798 5.424 48.138 1.00 19.50 172 LYS A CA 1
ATOM 798 C C . LYS A 1 99 ? -9.452 5.433 46.656 1.00 20.87 172 LYS A C 1
ATOM 799 O O . LYS A 1 99 ? -8.274 5.531 46.252 1.00 27.43 172 LYS A O 1
ATOM 805 N N . LEU A 1 100 ? -10.473 5.397 45.843 1.00 18.72 173 LEU A N 1
ATOM 806 C CA . LEU A 1 100 ? -10.265 5.412 44.373 1.00 18.65 173 LEU A CA 1
ATOM 807 C C . LEU A 1 100 ? -10.408 6.767 43.668 1.00 23.28 173 LEU A C 1
ATOM 808 O O . LEU A 1 100 ? -10.334 6.911 42.401 1.00 26.05 173 LEU A O 1
ATOM 813 N N . LEU A 1 101 ? -10.748 7.773 44.444 1.00 18.28 174 LEU A N 1
ATOM 814 C CA . LEU A 1 101 ? -10.799 9.149 43.980 1.00 18.20 174 LEU A CA 1
ATOM 815 C C . LEU A 1 101 ? -9.506 9.771 44.389 1.00 15.75 174 LEU A C 1
ATOM 816 O O . LEU A 1 101 ? -9.334 9.862 45.606 1.00 22.81 174 LEU A O 1
ATOM 821 N N . PRO A 1 102 ? -8.630 10.171 43.487 1.00 14.04 175 PRO A N 1
ATOM 822 C CA . PRO A 1 102 ? -7.371 10.731 43.989 1.00 16.22 175 PRO A CA 1
ATOM 823 C C . PRO A 1 102 ? -7.445 12.147 44.456 1.00 14.29 175 PRO A C 1
ATOM 824 O O . PRO A 1 102 ? -8.194 12.924 43.941 1.00 14.81 175 PRO A O 1
ATOM 828 N N . LEU A 1 103 ? -6.676 12.508 45.525 1.00 12.31 176 LEU A N 1
ATOM 829 C CA . LEU A 1 103 ? -6.434 13.917 45.820 1.00 12.35 176 LEU A CA 1
ATOM 830 C C . LEU A 1 103 ? -5.796 14.605 44.629 1.00 11.66 176 LEU A C 1
ATOM 831 O O . LEU A 1 103 ? -4.996 14.002 43.908 1.00 14.50 176 LEU A O 1
ATOM 836 N N . ARG A 1 104 ? -6.061 15.889 44.537 1.00 10.69 177 ARG A N 1
ATOM 837 C CA . ARG A 1 104 ? -5.361 16.687 43.541 1.00 10.41 177 ARG A CA 1
ATOM 838 C C . ARG A 1 104 ? -3.900 16.819 43.905 1.00 10.58 177 ARG A C 1
ATOM 839 O O . ARG A 1 104 ? -3.519 16.785 45.100 1.00 11.11 177 ARG A O 1
ATOM 847 N N . PRO A 1 105 ? -3.022 17.099 42.941 1.00 11.96 178 PRO A N 1
ATOM 848 C CA . PRO A 1 105 ? -1.587 17.272 43.253 1.00 12.98 178 PRO A CA 1
ATOM 849 C C . PRO A 1 105 ? -1.325 18.369 44.206 1.00 11.94 178 PRO A C 1
ATOM 850 O O . PRO A 1 105 ? -1.900 19.418 44.152 1.00 11.58 178 PRO A O 1
ATOM 854 N N . GLY A 1 106 ? -0.483 18.076 45.209 1.00 11.71 179 GLY A N 1
ATOM 855 C CA . GLY A 1 106 ? -0.106 19.081 46.199 1.00 11.67 179 GLY A CA 1
ATOM 856 C C . GLY A 1 106 ? -1.041 19.266 47.388 1.00 11.09 179 GLY A C 1
ATOM 857 O O . GLY A 1 106 ? -0.673 19.990 48.325 1.00 11.91 179 GLY A O 1
ATOM 858 N N . VAL A 1 107 ? -2.226 18.643 47.351 1.00 10.40 180 VAL A N 1
ATOM 859 C CA . VAL A 1 107 ? -3.156 18.853 48.450 1.00 10.14 180 VAL A CA 1
ATOM 860 C C . VAL A 1 107 ? -2.643 18.319 49.785 1.00 10.32 180 VAL A C 1
ATOM 861 O O . VAL A 1 107 ? -2.612 19.017 50.762 1.00 10.69 180 VAL A O 1
ATOM 865 N N . ALA A 1 108 ? -2.251 17.037 49.786 1.00 11.48 181 ALA A N 1
ATOM 866 C CA . ALA A 1 108 ? -1.762 16.428 51.034 1.00 11.56 181 ALA A CA 1
ATOM 867 C C . ALA A 1 108 ? -0.523 17.223 51.486 1.00 12.16 181 ALA A C 1
ATOM 868 O O . ALA A 1 108 ? -0.385 17.483 52.713 1.00 12.90 181 ALA A O 1
ATOM 870 N N . LYS A 1 109 ? 0.360 17.572 50.615 1.00 12.42 182 LYS A N 1
ATOM 871 C CA . LYS A 1 109 ? 1.565 18.348 50.940 1.00 13.82 182 LYS A CA 1
ATOM 872 C C . LYS A 1 109 ? 1.216 19.662 51.592 1.00 12.45 182 LYS A C 1
ATOM 873 O O . LYS A 1 109 ? 1.765 19.997 52.670 1.00 12.06 182 LYS A O 1
ATOM 879 N N . LEU A 1 110 ? 0.275 20.387 51.022 1.00 11.44 183 LEU A N 1
ATOM 880 C CA . LEU A 1 110 ? -0.060 21.666 51.561 1.00 10.97 183 LEU A CA 1
ATOM 881 C C . LEU A 1 110 ? -0.775 21.579 52.899 1.00 10.22 183 LEU A C 1
ATOM 882 O O . LEU A 1 110 ? -0.506 22.381 53.795 1.00 11.00 183 LEU A O 1
ATOM 887 N N . VAL A 1 111 ? -1.705 20.652 53.016 1.00 10.59 184 VAL A N 1
ATOM 888 C CA . VAL A 1 111 ? -2.375 20.389 54.278 1.00 11.37 184 VAL A CA 1
ATOM 889 C C . VAL A 1 111 ? -1.328 20.078 55.350 1.00 11.28 184 VAL A C 1
ATOM 890 O O . VAL A 1 111 ? -1.362 20.635 56.469 1.00 11.95 184 VAL A O 1
ATOM 894 N N . ASP A 1 112 ? -0.370 19.203 55.031 1.00 12.05 185 ASP A N 1
ATOM 895 C CA . ASP A 1 112 ? 0.637 18.840 56.058 1.00 13.43 185 ASP A CA 1
ATOM 896 C C . ASP A 1 112 ? 1.545 20.013 56.367 1.00 11.69 185 ASP A C 1
ATOM 897 O O . ASP A 1 112 ? 1.897 20.176 57.554 1.00 13.24 185 ASP A O 1
ATOM 902 N N . GLN A 1 113 ? 1.897 20.870 55.446 1.00 13.87 186 GLN A N 1
ATOM 903 C CA . GLN A 1 113 ? 2.665 22.074 55.724 1.00 11.66 186 GLN A CA 1
ATOM 904 C C . GLN A 1 113 ? 1.928 22.936 56.764 1.00 12.82 186 GLN A C 1
ATOM 905 O O . GLN A 1 113 ? 2.468 23.425 57.738 1.00 13.14 186 GLN A O 1
ATOM 911 N N . ALA A 1 114 ? 0.631 23.137 56.524 1.00 12.12 187 ALA A N 1
ATOM 912 C CA . ALA A 1 114 ? -0.191 23.915 57.420 1.00 12.39 187 ALA A CA 1
ATOM 913 C C . ALA A 1 114 ? -0.212 23.292 58.824 1.00 12.67 187 ALA A C 1
ATOM 914 O O . ALA A 1 114 ? 0.059 23.953 59.850 1.00 14.00 187 ALA A O 1
ATOM 916 N N . LEU A 1 115 ? -0.557 21.999 58.898 1.00 12.96 188 LEU A N 1
ATOM 917 C CA . LEU A 1 115 ? -0.795 21.369 60.151 1.00 13.98 188 LEU A CA 1
ATOM 918 C C . LEU A 1 115 ? 0.495 21.330 60.948 1.00 17.25 188 LEU A C 1
ATOM 919 O O . LEU A 1 115 ? 0.428 21.486 62.192 1.00 22.15 188 LEU A O 1
ATOM 924 N N . THR A 1 116 ? 1.628 21.178 60.314 1.00 15.01 189 THR A N 1
ATOM 925 C CA . THR A 1 116 ? 2.915 21.111 61.004 1.00 17.48 189 THR A CA 1
ATOM 926 C C . THR A 1 116 ? 3.467 22.467 61.428 1.00 17.46 189 THR A C 1
ATOM 927 O O . THR A 1 116 ? 4.276 22.556 62.352 1.00 23.23 189 THR A O 1
ATOM 931 N N . ASN A 1 117 ? 2.893 23.522 60.934 1.00 13.94 190 ASN A N 1
ATOM 932 C CA . ASN A 1 117 ? 3.324 24.896 61.167 1.00 14.67 190 ASN A CA 1
ATOM 933 C C . ASN A 1 117 ? 2.293 25.693 61.940 1.00 14.87 190 ASN A C 1
ATOM 934 O O . ASN A 1 117 ? 2.359 26.897 61.921 1.00 19.40 190 ASN A O 1
ATOM 939 N N . GLY A 1 118 ? 1.355 25.043 62.617 1.00 15.73 191 GLY A N 1
ATOM 940 C CA . GLY A 1 118 ? 0.359 25.720 63.423 1.00 17.88 191 GLY A CA 1
ATOM 941 C C . GLY A 1 118 ? -0.689 26.549 62.746 1.00 17.18 191 GLY A C 1
ATOM 942 O O . GLY A 1 118 ? -1.317 27.417 63.286 1.00 20.51 191 GLY A O 1
ATOM 943 N N . VAL A 1 119 ? -0.907 26.269 61.456 1.00 13.91 192 VAL A N 1
ATOM 944 C CA . VAL A 1 119 ? -1.893 26.977 60.678 1.00 12.63 192 VAL A CA 1
ATOM 945 C C . VAL A 1 119 ? -3.174 26.112 60.722 1.00 12.18 192 VAL A C 1
ATOM 946 O O . VAL A 1 119 ? -3.113 24.884 60.444 1.00 14.76 192 VAL A O 1
ATOM 950 N N . LYS A 1 120 ? -4.326 26.707 61.056 1.00 12.02 193 LYS A N 1
ATOM 951 C CA . LYS A 1 120 ? -5.559 25.955 61.132 1.00 13.44 193 LYS A CA 1
ATOM 952 C C . LYS A 1 120 ? -5.982 25.579 59.694 1.00 12.41 193 LYS A C 1
ATOM 953 O O . LYS A 1 120 ? -5.729 26.329 58.746 1.00 14.61 193 LYS A O 1
ATOM 959 N N . VAL A 1 121 ? -6.683 24.458 59.578 1.00 11.89 194 VAL A N 1
ATOM 960 C CA . VAL A 1 121 ? -7.151 23.999 58.286 1.00 11.55 194 VAL A CA 1
ATOM 961 C C . VAL A 1 121 ? -8.632 23.678 58.389 1.00 12.25 194 VAL A C 1
ATOM 962 O O . VAL A 1 121 ? -9.071 22.967 59.293 1.00 14.01 194 VAL A O 1
ATOM 966 N N . ALA A 1 122 ? -9.417 24.186 57.478 1.00 11.77 195 ALA A N 1
ATOM 967 C CA . ALA A 1 122 ? -10.852 23.899 57.371 1.00 11.93 195 ALA A CA 1
ATOM 968 C C . ALA A 1 122 ? -11.172 23.611 55.916 1.00 9.39 195 ALA A C 1
ATOM 969 O O . ALA A 1 122 ? -10.472 24.026 55.003 1.00 11.11 195 ALA A O 1
ATOM 971 N N . VAL A 1 123 ? -12.317 22.933 55.753 1.00 11.18 196 VAL A N 1
ATOM 972 C CA . VAL A 1 123 ? -12.910 22.692 54.436 1.00 11.50 196 VAL A CA 1
ATOM 973 C C . VAL A 1 123 ? -14.309 23.335 54.369 1.00 12.67 196 VAL A C 1
ATOM 974 O O . VAL A 1 123 ? -15.115 23.154 55.331 1.00 13.95 196 VAL A O 1
ATOM 978 N N . CYS A 1 124 ? -14.581 24.106 53.355 1.00 11.78 197 CYS A N 1
ATOM 979 C CA . CYS A 1 124 ? -15.802 24.950 53.189 1.00 12.75 197 CYS A CA 1
ATOM 980 C C . CYS A 1 124 ? -16.497 24.620 51.872 1.00 13.22 197 CYS A C 1
ATOM 981 O O . CYS A 1 124 ? -15.928 24.919 50.794 1.00 13.53 197 CYS A O 1
ATOM 984 N N . SER A 1 125 ? -17.681 23.968 51.859 1.00 13.36 198 SER A N 1
ATOM 985 C CA . SER A 1 125 ? -18.284 23.389 50.670 1.00 13.04 198 SER A CA 1
ATOM 986 C C . SER A 1 125 ? -19.773 23.563 50.703 1.00 14.65 198 SER A C 1
ATOM 987 O O . SER A 1 125 ? -20.371 23.568 51.729 1.00 15.19 198 SER A O 1
ATOM 990 N N . THR A 1 126 ? -20.383 23.630 49.533 1.00 15.39 199 THR A N 1
ATOM 991 C CA . THR A 1 126 ? -21.818 23.508 49.344 1.00 16.16 199 THR A CA 1
ATOM 992 C C . THR A 1 126 ? -22.302 22.030 49.237 1.00 17.11 199 THR A C 1
ATOM 993 O O . THR A 1 126 ? -23.531 21.793 49.212 1.00 19.68 199 THR A O 1
ATOM 997 N N A SER A 1 127 ? -21.374 21.069 49.070 0.50 16.04 200 SER A N 1
ATOM 998 N N B SER A 1 127 ? -21.377 21.068 49.082 0.50 15.66 200 SER A N 1
ATOM 999 C CA A SER A 1 127 ? -21.714 19.677 48.910 0.50 18.84 200 SER A CA 1
ATOM 1000 C CA B SER A 1 127 ? -21.739 19.683 48.949 0.50 17.60 200 SER A CA 1
ATOM 1001 C C A SER A 1 127 ? -22.257 19.147 50.254 0.50 19.82 200 SER A C 1
ATOM 1002 C C B SER A 1 127 ? -22.248 19.137 50.279 0.50 19.13 200 SER A C 1
ATOM 1003 O O A SER A 1 127 ? -22.167 19.812 51.306 0.50 19.10 200 SER A O 1
ATOM 1004 O O B SER A 1 127 ? -22.104 19.760 51.348 0.50 18.67 200 SER A O 1
ATOM 1009 N N . ASN A 1 128 ? -22.884 17.980 50.209 1.00 20.51 201 ASN A N 1
ATOM 1010 C CA . ASN A 1 128 ? -23.403 17.408 51.386 1.00 21.69 201 ASN A CA 1
ATOM 1011 C C . ASN A 1 128 ? -22.282 16.982 52.336 1.00 21.64 201 ASN A C 1
ATOM 1012 O O . ASN A 1 128 ? -21.189 16.540 51.944 1.00 21.00 201 ASN A O 1
ATOM 1017 N N . GLU A 1 129 ? -22.568 17.102 53.597 1.00 20.46 202 GLU A N 1
ATOM 1018 C CA . GLU A 1 129 ? -21.616 16.783 54.614 1.00 20.99 202 GLU A CA 1
ATOM 1019 C C . GLU A 1 129 ? -21.079 15.359 54.525 1.00 20.29 202 GLU A C 1
ATOM 1020 O O . GLU A 1 129 ? -19.913 15.163 54.761 1.00 19.05 202 GLU A O 1
ATOM 1026 N N . LYS A 1 130 ? -21.914 14.340 54.249 1.00 20.07 203 LYS A N 1
ATOM 1027 C CA . LYS A 1 130 ? -21.365 13.010 54.246 1.00 21.06 203 LYS A CA 1
ATOM 1028 C C . LYS A 1 130 ? -20.272 12.827 53.243 1.00 16.37 203 LYS A C 1
ATOM 1029 O O . LYS A 1 130 ? -19.264 12.214 53.562 1.00 18.68 203 LYS A O 1
ATOM 1035 N N . ALA A 1 131 ? -20.460 13.337 52.031 1.00 16.39 204 ALA A N 1
ATOM 1036 C CA . ALA A 1 131 ? -19.454 13.178 50.990 1.00 17.50 204 ALA A CA 1
ATOM 1037 C C . ALA A 1 131 ? -18.180 13.957 51.354 1.00 14.70 204 ALA A C 1
ATOM 1038 O O . ALA A 1 131 ? -17.080 13.470 51.154 1.00 14.34 204 ALA A O 1
ATOM 1040 N N . VAL A 1 132 ? -18.346 15.194 51.825 1.00 13.75 205 VAL A N 1
ATOM 1041 C CA . VAL A 1 132 ? -17.184 16.017 52.146 1.00 13.48 205 VAL A CA 1
ATOM 1042 C C . VAL A 1 132 ? -16.387 15.363 53.283 1.00 13.76 205 VAL A C 1
ATOM 1043 O O . VAL A 1 132 ? -15.182 15.264 53.236 1.00 13.47 205 VAL A O 1
ATOM 1047 N N A SER A 1 133 ? -17.080 14.947 54.349 0.50 15.53 206 SER A N 1
ATOM 1048 N N B SER A 1 133 ? -17.050 14.943 54.367 0.50 15.40 206 SER A N 1
ATOM 1049 C CA A SER A 1 133 ? -16.447 14.277 55.484 0.50 17.44 206 SER A CA 1
ATOM 1050 C CA B SER A 1 133 ? -16.367 14.281 55.487 0.50 17.12 206 SER A CA 1
ATOM 1051 C C A SER A 1 133 ? -15.800 12.990 55.025 0.50 15.59 206 SER A C 1
ATOM 1052 C C B SER A 1 133 ? -15.756 12.986 55.011 0.50 15.64 206 SER A C 1
ATOM 1053 O O A SER A 1 133 ? -14.704 12.673 55.470 0.50 16.43 206 SER A O 1
ATOM 1054 O O B SER A 1 133 ? -14.632 12.660 55.434 0.50 16.18 206 SER A O 1
ATOM 1059 N N . ALA A 1 134 ? -16.447 12.253 54.100 1.00 14.81 207 ALA A N 1
ATOM 1060 C CA . ALA A 1 134 ? -15.857 11.032 53.570 1.00 15.12 207 ALA A CA 1
ATOM 1061 C C . ALA A 1 134 ? -14.556 11.305 52.776 1.00 12.45 207 ALA A C 1
ATOM 1062 O O . ALA A 1 134 ? -13.574 10.568 52.850 1.00 13.40 207 ALA A O 1
ATOM 1064 N N . ILE A 1 135 ? -14.589 12.344 51.936 1.00 12.65 208 ILE A N 1
ATOM 1065 C CA . ILE A 1 135 ? -13.442 12.726 51.151 1.00 13.42 208 ILE A CA 1
ATOM 1066 C C . ILE A 1 135 ? -12.245 12.973 52.138 1.00 12.56 208 ILE A C 1
ATOM 1067 O O . ILE A 1 135 ? -11.150 12.511 51.936 1.00 12.83 208 ILE A O 1
ATOM 1072 N N . VAL A 1 136 ? -12.520 13.829 53.151 1.00 13.17 209 VAL A N 1
ATOM 1073 C CA . VAL A 1 136 ? -11.433 14.134 54.085 1.00 12.85 209 VAL A CA 1
ATOM 1074 C C . VAL A 1 136 ? -10.941 12.906 54.880 1.00 12.98 209 VAL A C 1
ATOM 1075 O O . VAL A 1 136 ? -9.753 12.613 54.865 1.00 14.11 209 VAL A O 1
ATOM 1079 N N . SER A 1 137 ? -11.908 12.194 55.441 1.00 13.60 210 SER A N 1
ATOM 1080 C CA . SER A 1 137 ? -11.474 11.071 56.319 1.00 15.13 210 SER A CA 1
ATOM 1081 C C . SER A 1 137 ? -10.824 9.936 55.537 1.00 16.01 210 SER A C 1
ATOM 1082 O O . SER A 1 137 ? -9.796 9.379 55.908 1.00 17.28 210 SER A O 1
ATOM 1085 N N . CYS A 1 138 ? -11.364 9.636 54.322 1.00 13.10 211 CYS A N 1
ATOM 1086 C CA . CYS A 1 138 ? -10.859 8.501 53.561 1.00 14.21 211 CYS A CA 1
ATOM 1087 C C . CYS A 1 138 ? -9.645 8.841 52.766 1.00 13.34 211 CYS A C 1
ATOM 1088 O O . CYS A 1 138 ? -8.695 8.055 52.679 1.00 16.96 211 CYS A O 1
ATOM 1091 N N . LEU A 1 139 ? -9.633 10.061 52.201 1.00 15.29 212 LEU A N 1
ATOM 1092 C CA . LEU A 1 139 ? -8.604 10.427 51.308 1.00 15.55 212 LEU A CA 1
ATOM 1093 C C . LEU A 1 139 ? -7.442 11.165 51.895 1.00 15.75 212 LEU A C 1
ATOM 1094 O O . LEU A 1 139 ? -6.316 11.015 51.460 1.00 17.40 212 LEU A O 1
ATOM 1099 N N . LEU A 1 140 ? -7.706 11.989 52.926 1.00 17.03 213 LEU A N 1
ATOM 1100 C CA . LEU A 1 140 ? -6.619 12.590 53.688 1.00 17.59 213 LEU A CA 1
ATOM 1101 C C . LEU A 1 140 ? -6.249 11.758 54.935 1.00 17.91 213 LEU A C 1
ATOM 1102 O O . LEU A 1 140 ? -5.163 11.919 55.470 1.00 19.70 213 LEU A O 1
ATOM 1107 N N . GLY A 1 141 ? -7.129 10.871 55.334 1.00 17.72 214 GLY A N 1
ATOM 1108 C CA . GLY A 1 141 ? -6.886 9.944 56.421 1.00 17.67 214 GLY A CA 1
ATOM 1109 C C . GLY A 1 141 ? -7.230 10.485 57.804 1.00 18.13 214 GLY A C 1
ATOM 1110 O O . GLY A 1 141 ? -7.508 11.691 57.988 1.00 18.06 214 GLY A O 1
ATOM 1111 N N . PRO A 1 142 ? -7.345 9.559 58.794 1.00 21.48 215 PRO A N 1
ATOM 1112 C CA . PRO A 1 142 ? -7.948 9.942 60.059 1.00 22.59 215 PRO A CA 1
ATOM 1113 C C . PRO A 1 142 ? -7.092 10.861 60.913 1.00 21.13 215 PRO A C 1
ATOM 1114 O O . PRO A 1 142 ? -7.635 11.691 61.621 1.00 21.60 215 PRO A O 1
ATOM 1118 N N . GLU A 1 143 ? -5.786 10.829 60.746 1.00 21.01 216 GLU A N 1
ATOM 1119 C CA . GLU A 1 143 ? -4.937 11.679 61.602 1.00 24.28 216 GLU A CA 1
ATOM 1120 C C . GLU A 1 143 ? -5.177 13.133 61.165 1.00 20.28 216 GLU A C 1
ATOM 1121 O O . GLU A 1 143 ? -5.367 14.022 61.987 1.00 21.56 216 GLU A O 1
ATOM 1127 N N . ARG A 1 144 ? -5.087 13.394 59.859 1.00 18.84 217 ARG A N 1
ATOM 1128 C CA . ARG A 1 144 ? -5.344 14.714 59.373 1.00 16.61 217 ARG A CA 1
ATOM 1129 C C . ARG A 1 144 ? -6.784 15.108 59.639 1.00 15.40 217 ARG A C 1
ATOM 1130 O O . ARG A 1 144 ? -7.077 16.263 59.979 1.00 15.09 217 ARG A O 1
ATOM 1138 N N . ALA A 1 145 ? -7.715 14.183 59.383 1.00 14.82 218 ALA A N 1
ATOM 1139 C CA . ALA A 1 145 ? -9.135 14.506 59.560 1.00 14.95 218 ALA A CA 1
ATOM 1140 C C . ALA A 1 145 ? -9.520 15.020 60.935 1.00 16.17 218 ALA A C 1
ATOM 1141 O O . ALA A 1 145 ? -10.429 15.855 61.085 1.00 17.94 218 ALA A O 1
ATOM 1143 N N . GLU A 1 146 ? -8.869 14.463 61.943 1.00 18.14 219 GLU A N 1
ATOM 1144 C CA . GLU A 1 146 ? -9.133 14.905 63.311 1.00 19.62 219 GLU A CA 1
ATOM 1145 C C . GLU A 1 146 ? -8.820 16.400 63.513 1.00 18.22 219 GLU A C 1
ATOM 1146 O O . GLU A 1 146 ? -9.369 17.057 64.439 1.00 21.34 219 GLU A O 1
ATOM 1152 N N . LYS A 1 147 ? -7.899 16.922 62.693 1.00 16.43 220 LYS A N 1
ATOM 1153 C CA . LYS A 1 147 ? -7.441 18.295 62.800 1.00 14.69 220 LYS A CA 1
ATOM 1154 C C . LYS A 1 147 ? -8.171 19.267 61.905 1.00 16.23 220 LYS A C 1
ATOM 1155 O O . LYS A 1 147 ? -7.999 20.437 62.028 1.00 22.22 220 LYS A O 1
ATOM 1161 N N . ILE A 1 148 ? -8.961 18.788 60.999 1.00 16.57 221 ILE A N 1
ATOM 1162 C CA . ILE A 1 148 ? -9.614 19.574 59.964 1.00 15.75 221 ILE A CA 1
ATOM 1163 C C . ILE A 1 148 ? -11.091 19.757 60.237 1.00 16.47 221 ILE A C 1
ATOM 1164 O O . ILE A 1 148 ? -11.910 18.809 60.248 1.00 21.35 221 ILE A O 1
ATOM 1169 N N . LYS A 1 149 ? -11.485 21.006 60.369 1.00 15.45 222 LYS A N 1
ATOM 1170 C CA . LYS A 1 149 ? -12.890 21.311 60.613 1.00 15.19 222 LYS A CA 1
ATOM 1171 C C . LYS A 1 149 ? -13.680 21.417 59.288 1.00 14.92 222 LYS A C 1
ATOM 1172 O O . LYS A 1 149 ? -13.159 22.014 58.357 1.00 16.65 222 LYS A O 1
ATOM 1178 N N . ILE A 1 150 ? -14.880 20.818 59.213 1.00 13.40 223 ILE A N 1
ATOM 1179 C CA . ILE A 1 150 ? -15.655 20.747 58.001 1.00 13.54 223 ILE A CA 1
ATOM 1180 C C . ILE A 1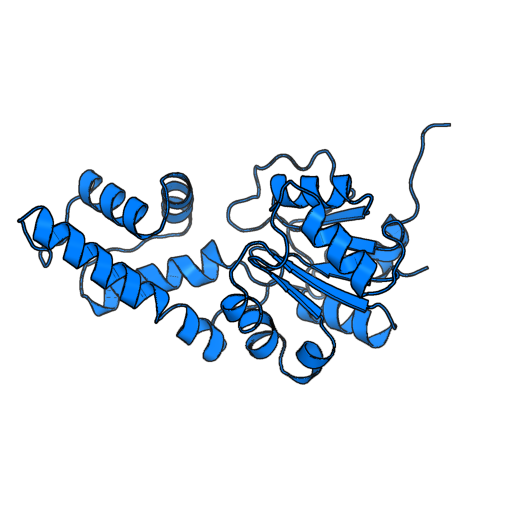 150 ? -16.864 21.653 58.167 1.00 14.12 223 ILE A C 1
ATOM 1181 O O . ILE A 1 150 ? -17.625 21.551 59.157 1.00 17.43 223 ILE A O 1
ATOM 1186 N N . PHE A 1 151 ? -17.097 22.473 57.185 1.00 13.59 224 PHE A N 1
ATOM 1187 C CA . PHE A 1 151 ? -18.257 23.320 57.065 1.00 13.12 224 PHE A CA 1
ATOM 1188 C C . PHE A 1 151 ? -18.912 23.048 55.729 1.00 13.19 224 PHE A C 1
ATOM 1189 O O . PHE A 1 151 ? -18.372 23.448 54.692 1.00 14.35 224 PHE A O 1
ATOM 1197 N N . ALA A 1 152 ? -20.029 22.303 55.719 1.00 14.71 225 ALA A N 1
ATOM 1198 C CA . ALA A 1 152 ? -20.617 21.779 54.455 1.00 14.63 225 ALA A CA 1
ATOM 1199 C C . ALA A 1 152 ? -22.113 21.807 54.517 1.00 18.68 225 ALA A C 1
ATOM 1200 O O . ALA A 1 152 ? -22.729 21.950 55.590 1.00 19.82 225 ALA A O 1
ATOM 1202 N N . GLY A 1 153 ? -22.664 21.772 53.330 1.00 26.54 226 GLY A N 1
ATOM 1203 C CA . GLY A 1 153 ? -24.127 21.685 53.088 1.00 29.84 226 GLY A CA 1
ATOM 1204 C C . GLY A 1 153 ? -24.948 22.761 53.723 1.00 25.51 226 GLY A C 1
ATOM 1205 O O . GLY A 1 153 ? -24.702 23.961 53.542 1.00 32.05 226 GLY A O 1
ATOM 1206 N N . ASP A 1 154 ? -25.889 22.323 54.585 1.00 25.81 227 ASP A N 1
ATOM 1207 C CA . ASP A 1 154 ? -26.844 23.273 55.198 1.00 25.32 227 ASP A CA 1
ATOM 1208 C C . ASP A 1 154 ? -26.401 23.912 56.518 1.00 21.69 227 ASP A C 1
ATOM 1209 O O . ASP A 1 154 ? -27.201 24.504 57.190 1.00 25.00 227 ASP A O 1
ATOM 1214 N N . VAL A 1 155 ? -25.122 23.892 56.822 1.00 20.64 228 VAL A N 1
ATOM 1215 C CA . VAL A 1 155 ? -24.649 24.658 57.978 1.00 21.84 228 VAL A CA 1
ATOM 1216 C C . VAL A 1 155 ? -24.870 26.162 57.871 1.00 21.33 228 VAL A C 1
ATOM 1217 O O . VAL A 1 155 ? -24.927 26.813 58.904 1.00 24.26 228 VAL A O 1
ATOM 1221 N N . VAL A 1 156 ? -24.951 26.702 56.624 1.00 19.08 229 VAL A N 1
ATOM 1222 C CA . VAL A 1 156 ? -25.379 28.070 56.355 1.00 19.02 229 VAL A CA 1
ATOM 1223 C C . VAL A 1 156 ? -26.536 28.019 55.389 1.00 20.23 229 VAL A C 1
ATOM 1224 O O . VAL A 1 156 ? -26.477 27.237 54.479 1.00 21.80 229 VAL A O 1
ATOM 1228 N N . PRO A 1 157 ? -27.483 28.983 55.517 1.00 22.93 230 PRO A N 1
ATOM 1229 C CA . PRO A 1 157 ? -28.573 29.090 54.599 1.00 24.42 230 PRO A CA 1
ATOM 1230 C C . PRO A 1 157 ? -28.233 29.663 53.265 1.00 21.02 230 PRO A C 1
ATOM 1231 O O . PRO A 1 157 ? -28.898 29.323 52.283 1.00 25.56 230 PRO A O 1
ATOM 1235 N N . LYS A 1 158 ? -27.247 30.569 53.263 1.00 21.23 231 LYS A N 1
ATOM 1236 C CA . LYS A 1 158 ? -26.877 31.271 52.077 1.00 21.57 231 LYS A CA 1
ATOM 1237 C C . LYS A 1 158 ? -25.616 30.607 51.506 1.00 19.11 231 LYS A C 1
ATOM 1238 O O . LYS A 1 158 ? -24.559 30.645 52.140 1.00 19.65 231 LYS A O 1
ATOM 1244 N N . LYS A 1 159 ? -25.746 29.984 50.325 1.00 18.16 232 LYS A N 1
ATOM 1245 C CA . LYS A 1 159 ? -24.621 29.273 49.740 1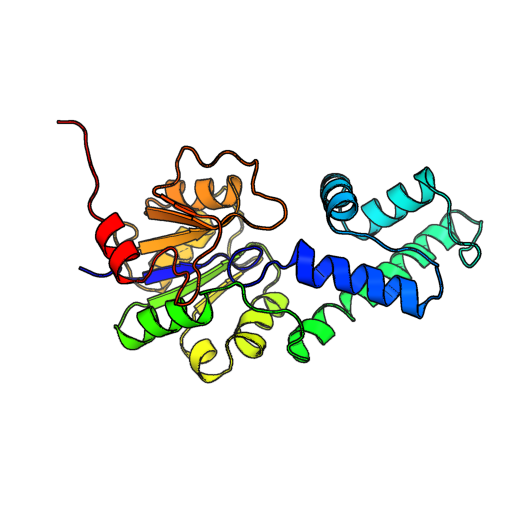.00 17.50 232 LYS A CA 1
ATOM 1246 C C . LYS A 1 159 ? -23.768 30.168 48.857 1.00 15.59 232 LYS A C 1
ATOM 1247 O O . LYS A 1 159 ? -24.186 31.227 48.440 1.00 15.21 232 LYS A O 1
ATOM 1253 N N . LYS A 1 160 ? -22.565 29.668 48.547 1.00 15.36 233 LYS A N 1
ATOM 1254 C CA . LYS A 1 160 ? -21.696 30.445 47.658 1.00 14.12 233 LYS A CA 1
ATOM 1255 C C . LYS A 1 160 ? -22.479 30.822 46.379 1.00 14.72 233 LYS A C 1
ATOM 1256 O O . LYS A 1 160 ? -23.209 29.962 45.879 1.00 17.26 233 LYS A O 1
ATOM 1262 N N . PRO A 1 161 ? -22.382 32.048 45.924 1.00 14.48 234 PRO A N 1
ATOM 1263 C CA . PRO A 1 161 ? -21.342 33.048 46.178 1.00 12.90 234 PRO A CA 1
ATOM 1264 C C . PRO A 1 161 ? -21.492 33.869 47.482 1.00 12.47 234 PRO A C 1
ATOM 1265 O O . PRO A 1 161 ? -20.697 34.732 47.735 1.00 12.94 234 PRO A O 1
ATOM 1269 N N . ASP A 1 162 ? -22.551 33.598 48.268 1.00 13.42 235 ASP A N 1
ATOM 1270 C CA . ASP A 1 162 ? -22.585 34.243 49.553 1.00 14.40 235 ASP A CA 1
ATOM 1271 C C . ASP A 1 162 ? -21.394 33.883 50.392 1.00 12.63 235 ASP A C 1
ATOM 1272 O O . ASP A 1 162 ? -20.986 32.758 50.401 1.00 12.03 235 ASP A O 1
ATOM 1277 N N . PRO A 1 163 ? -20.851 34.855 51.149 1.00 13.90 236 PRO A N 1
ATOM 1278 C CA . PRO A 1 163 ? -19.663 34.578 51.974 1.00 13.08 236 PRO A CA 1
ATOM 1279 C C . PRO A 1 163 ? -19.951 33.793 53.283 1.00 12.08 236 PRO A C 1
ATOM 1280 O O . PRO A 1 163 ? -19.002 33.459 53.974 1.00 13.47 236 PRO A O 1
ATOM 1284 N N . ALA A 1 164 ? -21.205 33.448 53.502 1.00 13.49 237 ALA A N 1
ATOM 1285 C CA . ALA A 1 164 ? -21.594 32.913 54.810 1.00 14.44 237 ALA A CA 1
ATOM 1286 C C . ALA A 1 164 ? -20.703 31.742 55.239 1.00 12.00 237 ALA A C 1
ATOM 1287 O O . ALA A 1 164 ? -20.343 31.645 56.394 1.00 14.95 237 ALA A O 1
ATOM 1289 N N . ILE A 1 165 ? -20.407 30.816 54.378 1.00 12.22 238 ILE A N 1
ATOM 1290 C CA . ILE A 1 165 ? -19.638 29.628 54.740 1.00 13.27 238 ILE A CA 1
ATOM 1291 C C . ILE A 1 165 ? -18.250 29.938 55.189 1.00 13.41 238 ILE A C 1
ATOM 1292 O O . ILE A 1 165 ? -17.775 29.344 56.157 1.00 14.23 238 ILE A O 1
ATOM 1297 N N . TYR A 1 166 ? -17.631 30.897 54.530 1.00 12.49 239 TYR A N 1
ATOM 1298 C CA . TYR A 1 166 ? -16.288 31.336 54.852 1.00 12.43 239 TYR A CA 1
ATOM 1299 C C . TYR A 1 166 ? -16.313 32.143 56.193 1.00 13.55 239 TYR A C 1
ATOM 1300 O O . TYR A 1 166 ? -15.413 32.001 57.026 1.00 13.77 239 TYR A O 1
ATOM 1309 N N . ASN A 1 167 ? -17.318 33.041 56.301 1.00 13.22 240 ASN A N 1
ATOM 1310 C CA . ASN A 1 167 ? -17.455 33.772 57.538 1.00 15.49 240 ASN A CA 1
ATOM 1311 C C . ASN A 1 167 ? -17.621 32.832 58.730 1.00 15.33 240 ASN A C 1
ATOM 1312 O O . ASN A 1 167 ? -17.050 33.086 59.801 1.00 18.35 240 ASN A O 1
ATOM 1317 N N . LEU A 1 168 ? -18.479 31.821 58.571 1.00 16.09 241 LEU A N 1
ATOM 1318 C CA . LEU A 1 168 ? -18.680 30.856 59.657 1.00 16.42 241 LEU A CA 1
ATOM 1319 C C . LEU A 1 168 ? -17.392 30.117 60.016 1.00 14.94 241 LEU A C 1
ATOM 1320 O O . LEU A 1 168 ? -17.041 29.925 61.175 1.00 18.08 241 LEU A O 1
ATOM 1325 N N . ALA A 1 169 ? -16.611 29.752 59.017 1.00 15.72 242 ALA A N 1
ATOM 1326 C CA . ALA A 1 169 ? -15.392 29.070 59.273 1.00 13.92 242 ALA A CA 1
ATOM 1327 C C . ALA A 1 169 ? -14.427 29.965 60.072 1.00 15.95 242 ALA A C 1
ATOM 1328 O O . ALA A 1 169 ? -13.819 29.508 61.021 1.00 16.06 242 ALA A O 1
ATOM 1330 N N . ALA A 1 170 ? -14.320 31.223 59.691 1.00 15.99 243 ALA A N 1
ATOM 1331 C CA . ALA A 1 170 ? -13.433 32.154 60.324 1.00 16.64 243 ALA A CA 1
ATOM 1332 C C . ALA A 1 170 ? -13.881 32.364 61.797 1.00 15.73 243 ALA A C 1
ATOM 1333 O O . ALA A 1 170 ? -13.071 32.376 62.721 1.00 17.56 243 ALA A O 1
ATOM 1335 N N . GLU A 1 171 ? -15.151 32.542 61.983 1.00 16.98 244 GLU A N 1
ATOM 1336 C CA . GLU A 1 171 ? -15.670 32.755 63.337 1.00 18.64 244 GLU A CA 1
ATOM 1337 C C . GLU A 1 171 ? -15.381 31.520 64.184 1.00 16.31 244 GLU A C 1
ATOM 1338 O O . GLU A 1 171 ? -15.036 31.646 65.384 1.00 19.96 244 GLU A O 1
ATOM 1344 N N . THR A 1 172 ? -15.661 30.340 63.650 1.00 18.12 245 THR A N 1
ATOM 1345 C CA . THR A 1 172 ? -15.550 29.106 64.405 1.00 16.92 245 THR A CA 1
ATOM 1346 C C . THR A 1 172 ? -14.125 28.798 64.796 1.00 17.53 245 THR A C 1
ATOM 1347 O O . THR A 1 172 ? -13.849 28.330 65.929 1.00 20.51 245 THR A O 1
ATOM 1351 N N . LEU A 1 173 ? -13.224 29.032 63.870 1.00 17.44 246 LEU A N 1
ATOM 1352 C CA . LEU A 1 173 ? -11.786 28.816 64.069 1.00 17.21 246 LEU A CA 1
ATOM 1353 C C . LEU A 1 173 ? -11.176 29.924 64.965 1.00 17.26 246 LEU A C 1
ATOM 1354 O O . LEU A 1 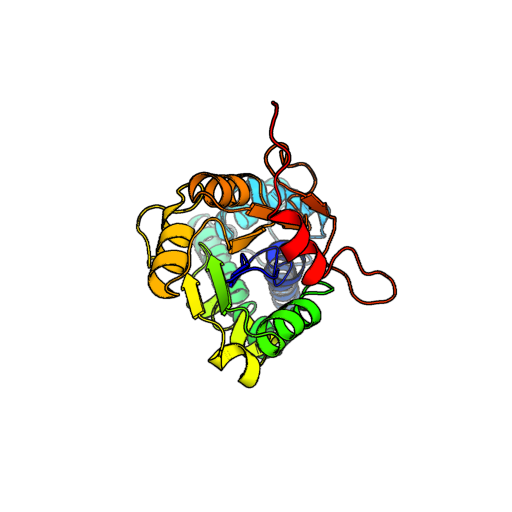173 ? -10.083 29.783 65.445 1.00 19.40 246 LEU A O 1
ATOM 1359 N N . GLY A 1 174 ? -11.886 31.032 65.108 1.00 16.96 247 GLY A N 1
ATOM 1360 C CA . GLY A 1 174 ? -11.381 32.110 65.923 1.00 19.55 247 GLY A CA 1
ATOM 1361 C C . GLY A 1 174 ? -10.239 32.889 65.276 1.00 18.89 247 GLY A C 1
ATOM 1362 O O . GLY A 1 174 ? -9.229 33.234 65.932 1.00 21.57 247 GLY A O 1
ATOM 1363 N N . VAL A 1 175 ? -10.279 33.036 63.931 1.00 16.45 248 VAL A N 1
ATOM 1364 C CA . VAL A 1 175 ? -9.247 33.702 63.180 1.00 18.34 248 VAL A CA 1
ATOM 1365 C C . VAL A 1 175 ? -9.755 34.929 62.438 1.00 17.36 248 VAL A C 1
ATOM 1366 O O . VAL A 1 175 ? -10.936 35.037 62.075 1.00 18.09 248 VAL A O 1
ATOM 1370 N N . ASP A 1 176 ? -8.819 35.863 62.228 1.00 17.30 249 ASP A N 1
ATOM 1371 C CA . ASP A 1 176 ? -9.080 37.071 61.470 1.00 17.66 249 ASP A CA 1
ATOM 1372 C C . ASP A 1 176 ? -9.204 36.724 59.993 1.00 14.89 249 ASP A C 1
ATOM 1373 O O . ASP A 1 176 ? -8.275 36.157 59.461 1.00 15.37 249 ASP A O 1
ATOM 1378 N N . PRO A 1 177 ? -10.308 37.077 59.361 1.00 16.06 250 PRO A N 1
ATOM 1379 C CA . PRO A 1 177 ? -10.421 36.777 57.926 1.00 15.99 250 PRO A CA 1
ATOM 1380 C C . PRO A 1 177 ? -9.286 37.287 57.084 1.00 15.68 250 PRO A C 1
ATOM 1381 O O . PRO A 1 177 ? -8.958 36.691 56.071 1.00 15.17 250 PRO A O 1
ATOM 1385 N N . SER A 1 178 ? -8.743 38.435 57.420 1.00 17.08 251 SER A N 1
ATOM 1386 C CA . SER A 1 178 ? -7.649 39.045 56.644 1.00 17.20 251 SER A CA 1
ATOM 1387 C C . SER A 1 178 ? -6.379 38.239 56.760 1.00 15.88 251 SER A C 1
ATOM 1388 O O . SER A 1 178 ? -5.424 38.528 56.085 1.00 16.91 251 SER A O 1
ATOM 1391 N N . LYS A 1 179 ? -6.347 37.254 57.638 1.00 13.68 252 LYS A N 1
ATOM 1392 C CA . LYS A 1 179 ? -5.167 36.387 57.826 1.00 12.86 252 LYS A CA 1
ATOM 1393 C C . LYS A 1 179 ? -5.447 34.923 57.318 1.00 13.69 252 LYS A C 1
ATOM 1394 O O . LYS A 1 179 ? -4.690 34.006 57.531 1.00 13.48 252 LYS A O 1
ATOM 1400 N N . CYS A 1 180 ? -6.566 34.811 56.651 1.00 13.19 253 CYS A N 1
ATOM 1401 C CA . CYS A 1 180 ? -6.936 33.504 56.039 1.00 11.27 253 CYS A CA 1
ATOM 1402 C C . CYS A 1 180 ? -6.608 33.475 54.542 1.00 11.16 253 CYS A C 1
ATOM 1403 O O . CYS A 1 180 ? -6.757 34.501 53.861 1.00 12.62 253 CYS A O 1
ATOM 1406 N N . VAL A 1 181 ? -6.271 32.291 54.052 1.00 9.70 254 VAL A N 1
ATOM 1407 C CA . VAL A 1 181 ? -6.139 32.060 52.619 1.00 8.64 254 VAL A CA 1
ATOM 1408 C C . VAL A 1 181 ? -7.108 30.951 52.246 1.00 9.73 254 VAL A C 1
ATOM 1409 O O . VAL A 1 181 ? -7.082 29.876 52.827 1.00 10.04 254 VAL A O 1
ATOM 1413 N N . VAL A 1 182 ? -7.908 31.237 51.269 1.00 10.09 255 VAL A N 1
ATOM 1414 C CA . VAL A 1 182 ? -8.861 30.303 50.742 1.00 9.25 255 VAL A CA 1
ATOM 1415 C C . VAL A 1 182 ? -8.313 29.744 49.432 1.00 8.76 255 VAL A C 1
ATOM 1416 O O . VAL A 1 182 ? -7.804 30.483 48.598 1.00 9.66 255 VAL A O 1
ATOM 1420 N N . VAL A 1 183 ? -8.435 28.417 49.266 1.00 7.55 256 VAL A N 1
ATOM 1421 C CA . VAL A 1 183 ? -8.108 27.788 47.980 1.00 7.90 256 VAL A CA 1
ATOM 1422 C C . VAL A 1 183 ? -9.431 27.322 47.389 1.00 7.41 256 VAL A C 1
ATOM 1423 O O . VAL A 1 183 ? -10.152 26.480 47.910 1.00 8.79 256 VAL A O 1
ATOM 1427 N N . GLU A 1 184 ? -9.740 27.903 46.201 1.00 8.21 257 GLU A N 1
ATOM 1428 C CA . GLU A 1 184 ? -10.994 27.699 45.476 1.00 7.70 257 GLU A CA 1
ATOM 1429 C C . GLU A 1 184 ? -10.664 27.272 44.011 1.00 8.56 257 GLU A C 1
ATOM 1430 O O . GLU A 1 184 ? -9.556 27.451 43.554 1.00 9.11 257 GLU A O 1
ATOM 1436 N N . ASP A 1 185 ? -11.694 26.707 43.322 1.00 7.95 258 ASP A N 1
ATOM 1437 C CA . ASP A 1 185 ? -11.522 26.387 41.925 1.00 7.58 258 ASP A CA 1
ATOM 1438 C C . ASP A 1 185 ? -12.507 27.085 41.0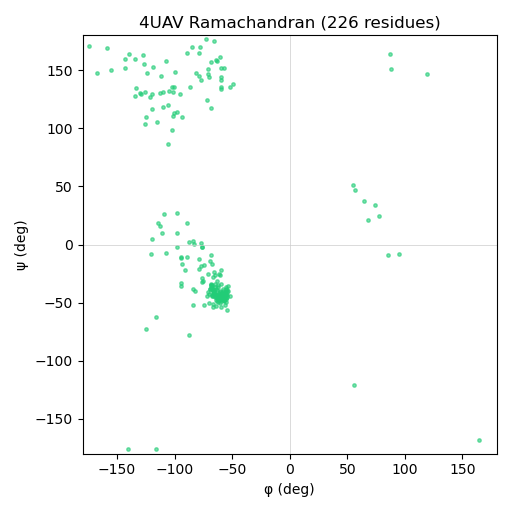30 1.00 7.58 258 ASP A C 1
ATOM 1439 O O . ASP A 1 185 ? -12.343 26.924 39.788 1.00 9.33 258 ASP A O 1
ATOM 1444 N N . SER A 1 186 ? -13.539 27.791 41.499 1.00 8.88 259 SER A N 1
ATOM 1445 C CA . SER A 1 186 ? -14.590 28.321 40.651 1.00 9.39 259 SER A CA 1
ATOM 1446 C C . SER A 1 186 ? -14.757 29.791 40.878 1.00 9.58 259 SER A C 1
ATOM 1447 O O . SER A 1 186 ? -14.403 30.296 41.979 1.00 9.91 259 SER A O 1
ATOM 1450 N N . ALA A 1 187 ? -15.285 30.490 39.874 1.00 10.18 260 ALA A N 1
ATOM 1451 C CA . ALA A 1 187 ? -15.507 31.922 40.004 1.00 10.00 260 ALA A CA 1
ATOM 1452 C C . ALA A 1 187 ? -16.476 32.218 41.149 1.00 8.91 260 ALA A C 1
ATOM 1453 O O . ALA A 1 187 ? -16.332 33.221 41.806 1.00 10.53 260 ALA A O 1
ATOM 1455 N N . ILE A 1 188 ? -17.536 31.439 41.262 1.00 10.99 261 ILE A N 1
ATOM 1456 C CA . ILE A 1 188 ? -18.549 31.685 42.333 1.00 11.60 261 ILE A CA 1
ATOM 1457 C C . ILE A 1 188 ? -17.950 31.394 43.721 1.00 11.20 261 ILE A C 1
ATOM 1458 O O . ILE A 1 188 ? -18.262 32.112 44.666 1.00 11.38 261 ILE A O 1
ATOM 1463 N N . GLY A 1 189 ? -17.056 30.383 43.810 1.00 9.63 262 GLY A N 1
ATOM 1464 C CA . GLY A 1 189 ? -16.445 30.146 45.111 1.00 9.50 262 GLY A CA 1
ATOM 1465 C C . GLY A 1 189 ? -15.462 31.291 45.436 1.00 9.55 262 GLY A C 1
ATOM 1466 O O . GLY A 1 189 ? -15.373 31.721 46.614 1.00 10.11 262 GLY A O 1
ATOM 1467 N N . LEU A 1 190 ? -14.693 31.737 44.455 1.00 9.52 263 LEU A N 1
ATOM 1468 C CA . LEU A 1 190 ? -13.826 32.895 44.602 1.00 8.68 263 LEU A CA 1
ATOM 1469 C C . LEU A 1 190 ? -14.635 34.093 45.065 1.00 9.35 263 LEU A C 1
ATOM 1470 O O . LEU A 1 190 ? -14.198 34.800 45.980 1.00 10.47 263 LEU A O 1
ATOM 1475 N N . ALA A 1 191 ? -15.806 34.292 44.472 1.00 9.72 264 ALA A N 1
ATOM 1476 C CA . ALA A 1 191 ? -16.618 35.439 44.907 1.00 11.79 264 ALA A CA 1
ATOM 1477 C C . ALA A 1 191 ? -16.944 35.360 46.395 1.00 11.02 264 ALA A C 1
ATOM 1478 O O . ALA A 1 191 ? -16.925 36.373 47.117 1.00 12.85 264 ALA A O 1
ATOM 1480 N N . ALA A 1 192 ? -17.311 34.184 46.857 1.00 10.68 265 ALA A N 1
ATOM 1481 C CA . ALA A 1 192 ? -17.609 33.948 48.270 1.00 10.62 265 ALA A CA 1
ATOM 1482 C C . ALA A 1 192 ? -16.427 34.312 49.145 1.00 11.82 265 ALA A C 1
ATOM 1483 O O . ALA A 1 192 ? -16.539 35.001 50.168 1.00 11.79 265 ALA A O 1
ATOM 1485 N N . ALA A 1 193 ? -15.268 33.856 48.763 1.00 10.58 266 ALA A N 1
ATOM 1486 C CA . ALA A 1 193 ? -14.032 34.117 49.498 1.00 10.59 266 ALA A CA 1
ATOM 1487 C C . ALA A 1 193 ? -13.696 35.563 49.589 1.00 12.10 266 ALA A C 1
ATOM 1488 O O . ALA A 1 193 ? -13.345 36.096 50.680 1.00 13.64 266 ALA A O 1
ATOM 1490 N N . LYS A 1 194 ? -13.772 36.267 48.464 1.00 12.81 267 LYS A N 1
ATOM 1491 C CA . LYS A 1 194 ? -13.446 37.702 48.473 1.00 13.61 267 LYS A CA 1
ATOM 1492 C C . LYS A 1 194 ? -14.505 38.466 49.249 1.00 16.21 267 LYS A C 1
ATOM 1493 O O . LYS A 1 194 ? -14.168 39.430 49.957 1.00 18.03 267 LYS A O 1
ATOM 1499 N N . ALA A 1 195 ? -15.767 38.070 49.154 1.00 15.61 268 ALA A N 1
ATOM 1500 C CA . ALA A 1 195 ? -16.820 38.745 49.922 1.00 15.50 268 ALA A CA 1
ATOM 1501 C C . ALA A 1 195 ? -16.663 38.564 51.443 1.00 14.41 268 ALA A C 1
ATOM 1502 O O . ALA A 1 195 ? -17.200 39.350 52.247 1.00 18.00 268 ALA A O 1
ATOM 1504 N N . ALA A 1 196 ? -16.027 37.475 51.840 1.00 13.76 269 ALA A N 1
ATOM 1505 C CA . ALA A 1 196 ? -15.635 37.199 53.197 1.00 13.20 269 ALA A CA 1
ATOM 1506 C C . ALA A 1 196 ? -14.392 37.990 53.668 1.00 15.77 269 ALA A C 1
ATOM 1507 O O . ALA A 1 196 ? -13.938 37.830 54.816 1.00 17.52 269 ALA A O 1
ATOM 1509 N N . GLY A 1 197 ? -13.806 38.780 52.794 1.00 15.93 270 GLY A N 1
ATOM 1510 C CA . GLY A 1 197 ? -12.636 39.577 53.145 1.00 16.37 270 GLY A CA 1
ATOM 1511 C C . GLY A 1 197 ? -11.350 38.787 53.199 1.00 17.34 270 GLY A C 1
ATOM 1512 O O . GLY A 1 197 ? -10.415 39.165 53.853 1.00 18.21 270 GLY A O 1
ATOM 1513 N N . MET A 1 198 ? -11.292 37.649 52.464 1.00 14.15 271 MET A N 1
ATOM 1514 C CA . MET A 1 198 ? -10.122 36.769 52.524 1.00 14.91 271 MET A CA 1
ATOM 1515 C C . MET A 1 198 ? -9.300 36.860 51.244 1.00 12.41 271 MET A C 1
ATOM 1516 O O . MET A 1 198 ? -9.818 37.140 50.156 1.00 15.56 271 MET A O 1
ATOM 1521 N N . THR A 1 199 ? -8.053 36.477 51.403 1.00 13.25 272 THR A N 1
ATOM 1522 C CA . THR A 1 199 ? -7.191 36.253 50.247 1.00 10.20 272 THR A CA 1
ATOM 1523 C C . THR A 1 199 ? -7.589 34.911 49.668 1.00 9.69 272 THR A C 1
ATOM 1524 O O . THR A 1 199 ? -7.896 33.959 50.371 1.00 11.00 272 THR A O 1
ATOM 1528 N N . CYS A 1 200 ? -7.584 34.828 48.313 1.00 8.47 273 CYS A N 1
ATOM 1529 C CA . CYS A 1 200 ? -8.012 33.601 47.601 1.00 9.23 273 CYS A CA 1
ATOM 1530 C C . CYS A 1 200 ? -7.041 33.247 46.500 1.00 9.18 273 CYS A C 1
ATOM 1531 O O . CYS A 1 200 ? -6.737 34.072 45.636 1.00 9.40 273 CYS A O 1
ATOM 1534 N N . ILE A 1 201 ? -6.595 32.002 46.546 1.00 8.34 274 ILE A N 1
ATOM 1535 C CA . ILE A 1 201 ? -5.835 31.367 45.502 1.00 8.16 274 ILE A CA 1
ATOM 1536 C C . ILE A 1 201 ? -6.742 30.427 44.800 1.00 8.21 274 ILE A C 1
ATOM 1537 O O . ILE A 1 201 ? -7.439 29.639 45.369 1.00 9.35 274 ILE A O 1
ATOM 1542 N N . VAL A 1 202 ? -6.732 30.494 43.437 1.00 8.41 275 VAL A N 1
ATOM 1543 C CA . VAL A 1 202 ? -7.522 29.580 42.607 1.00 9.50 275 VAL A CA 1
ATOM 1544 C C . VAL A 1 202 ? -6.591 28.477 42.059 1.00 7.97 275 VAL A C 1
ATOM 1545 O O . VAL A 1 202 ? -5.512 28.747 41.562 1.00 9.07 275 VAL A O 1
ATOM 1549 N N . THR A 1 203 ? -7.063 27.242 42.214 1.00 8.17 276 THR A N 1
ATOM 1550 C CA . THR A 1 203 ? -6.477 26.092 41.524 1.00 8.84 276 THR A CA 1
ATOM 1551 C C . THR A 1 203 ? -7.592 25.614 40.596 1.00 8.10 276 THR A C 1
ATOM 1552 O O . THR A 1 203 ? -8.537 24.982 40.963 1.00 9.01 276 THR A O 1
ATOM 1556 N N . LYS A 1 204 ? -7.418 25.900 39.286 1.00 8.67 277 LYS A N 1
ATOM 1557 C CA . LYS A 1 204 ? -8.412 25.583 38.265 1.00 9.34 277 LYS A CA 1
ATOM 1558 C C . LYS A 1 204 ? -8.601 24.049 38.310 1.00 7.98 277 LYS A C 1
ATOM 1559 O O . LYS A 1 204 ? -7.638 23.295 38.483 1.00 9.23 277 LYS A O 1
ATOM 1565 N N . SER A 1 205 ? -9.850 23.620 38.089 1.00 9.15 278 SER A N 1
ATOM 1566 C CA . SER A 1 205 ? -10.162 22.185 38.029 1.00 10.16 278 SER A CA 1
ATOM 1567 C C . SER A 1 205 ? -10.649 21.779 36.663 1.00 10.21 278 SER A C 1
ATOM 1568 O O . SER A 1 205 ? -10.650 22.584 35.740 1.00 11.80 278 SER A O 1
ATOM 1571 N N . GLY A 1 206 ? -11.039 20.523 36.537 1.00 11.08 279 GLY A N 1
ATOM 1572 C CA . GLY A 1 206 ? -11.257 19.996 35.195 1.00 11.56 279 GLY A CA 1
ATOM 1573 C C . GLY A 1 206 ? -12.236 20.820 34.380 1.00 10.40 279 GLY A C 1
ATOM 1574 O O . GLY A 1 206 ? -12.100 20.952 33.156 1.00 12.49 279 GLY A O 1
ATOM 1575 N N . TYR A 1 207 ? -13.294 21.328 34.993 1.00 9.76 280 TYR A N 1
ATOM 1576 C CA . TYR A 1 207 ? -14.364 22.045 34.289 1.00 10.65 280 TYR A CA 1
ATOM 1577 C C . TYR A 1 207 ? -14.473 23.534 34.613 1.00 11.67 280 TYR A C 1
ATOM 1578 O O . TYR A 1 207 ? -15.481 24.162 34.297 1.00 14.18 280 TYR A O 1
ATOM 1587 N N . THR A 1 208 ? -13.462 24.121 35.217 1.00 9.60 281 THR A N 1
ATOM 1588 C CA . THR A 1 208 ? -13.492 25.519 35.613 1.00 9.00 281 THR A CA 1
ATOM 1589 C C . THR A 1 208 ? -12.421 26.379 34.988 1.00 9.83 281 THR A C 1
ATOM 1590 O O . THR A 1 208 ? -12.310 27.544 35.281 1.00 9.89 281 THR A O 1
ATOM 1594 N N . ALA A 1 209 ? -11.628 25.799 34.070 1.00 10.03 282 ALA A N 1
ATOM 1595 C CA . ALA A 1 209 ? -10.434 26.539 33.629 1.00 11.12 282 ALA A CA 1
ATOM 1596 C C . ALA A 1 209 ? -10.740 27.818 32.877 1.00 11.68 282 ALA A C 1
ATOM 1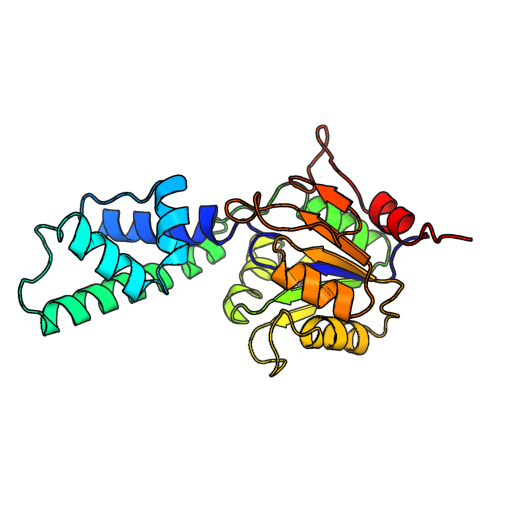597 O O . ALA A 1 209 ? -9.886 28.694 32.809 1.00 13.79 282 ALA A O 1
ATOM 1599 N N . ASP A 1 210 ? -11.935 27.899 32.288 1.00 11.52 283 ASP A N 1
ATOM 1600 C CA . ASP A 1 210 ? -12.319 29.063 31.520 1.00 12.07 283 ASP A CA 1
ATOM 1601 C C . ASP A 1 210 ? -13.160 30.063 32.255 1.00 11.67 283 ASP A C 1
ATOM 1602 O O . ASP A 1 210 ? -13.705 31.010 31.676 1.00 14.10 283 ASP A O 1
ATOM 1607 N N . GLU A 1 211 ? -13.286 29.879 33.583 1.00 10.67 284 GLU A N 1
ATOM 1608 C CA . GLU A 1 211 ? -14.093 30.797 34.400 1.00 10.53 284 GLU A CA 1
ATOM 1609 C C . GLU A 1 211 ? -13.316 32.111 34.675 1.00 9.02 284 GLU A C 1
ATOM 1610 O O . GLU A 1 211 ? -12.124 32.243 34.429 1.00 11.04 284 GLU A O 1
ATOM 1616 N N . ASP A 1 212 ? -14.052 33.081 35.238 1.00 9.87 285 ASP A N 1
ATOM 1617 C CA . ASP A 1 212 ? -13.434 34.423 35.404 1.00 9.81 285 ASP A CA 1
ATOM 1618 C C . ASP A 1 212 ? -12.823 34.523 36.790 1.00 10.00 285 ASP A C 1
ATOM 1619 O O . ASP A 1 212 ? -13.513 34.575 37.795 1.00 11.29 285 ASP A O 1
ATOM 1624 N N . PHE A 1 213 ? -11.498 34.538 36.785 1.00 10.56 286 PHE A N 1
ATOM 1625 C CA . PHE A 1 213 ? -10.715 34.593 38.024 1.00 9.96 286 PHE A CA 1
ATOM 1626 C C . PHE A 1 213 ? -10.045 35.908 38.212 1.00 11.11 286 PHE A C 1
ATOM 1627 O O . PHE A 1 213 ? -9.072 36.041 38.910 1.00 10.94 286 PHE A O 1
ATOM 1635 N N . GLU A 1 214 ? -10.625 36.981 37.611 1.00 11.38 287 GLU A N 1
ATOM 1636 C CA . GLU A 1 214 ? -9.972 38.296 37.711 1.00 12.65 287 GLU A CA 1
ATOM 1637 C C . GLU A 1 214 ? -9.700 38.727 39.155 1.00 12.22 287 GLU A C 1
ATOM 1638 O O . GLU A 1 214 ? -8.730 39.404 39.407 1.00 13.09 287 GLU A O 1
ATOM 1644 N N . ASN A 1 215 ? -10.650 38.466 40.035 1.00 11.61 288 ASN A N 1
ATOM 1645 C CA . ASN A 1 215 ? -10.487 38.922 41.403 1.00 11.38 288 ASN A CA 1
ATOM 1646 C C . ASN A 1 215 ? -9.679 38.022 42.317 1.00 11.33 288 ASN A C 1
ATOM 1647 O O . ASN A 1 215 ? -9.525 38.288 43.533 1.00 12.65 288 ASN A O 1
ATOM 1652 N N . ALA A 1 216 ? -9.137 36.939 41.788 1.00 10.85 289 ALA A N 1
ATOM 1653 C CA . ALA A 1 216 ? -8.279 36.079 42.578 1.00 10.24 289 ALA A CA 1
ATOM 1654 C C . ALA A 1 216 ? -6.942 36.763 42.858 1.00 9.31 289 ALA A C 1
ATOM 1655 O O . ALA A 1 216 ? -6.457 37.578 42.108 1.00 10.73 289 ALA A O 1
ATOM 1657 N N . ASP A 1 217 ? -6.384 36.466 44.038 1.00 9.47 290 ASP A N 1
ATOM 1658 C CA . ASP A 1 217 ? -5.036 36.979 44.355 1.00 9.60 290 ASP A CA 1
ATOM 1659 C C . ASP A 1 217 ? -3.905 36.202 43.653 1.00 9.29 290 ASP A C 1
ATOM 1660 O O . ASP A 1 217 ? -2.824 36.786 43.479 1.00 10.23 290 ASP A O 1
ATOM 1665 N N . ALA A 1 218 ? -4.170 34.981 43.169 1.00 11.36 291 ALA A N 1
ATOM 1666 C CA . ALA A 1 218 ? -3.235 34.210 42.441 1.00 9.99 291 ALA A CA 1
ATOM 1667 C C . ALA A 1 218 ? -4.029 33.081 41.830 1.00 9.11 291 ALA A C 1
ATOM 1668 O O . ALA A 1 218 ? -5.013 32.631 42.431 1.00 9.44 291 ALA A O 1
ATOM 1670 N N . VAL A 1 219 ? -3.606 32.646 40.642 1.00 9.19 292 VAL A N 1
ATOM 1671 C CA . VAL A 1 219 ? -4.271 31.589 39.928 1.00 9.20 292 VAL A CA 1
ATOM 1672 C C . VAL A 1 219 ? -3.244 30.590 39.419 1.00 9.32 292 VAL A C 1
ATOM 1673 O O . VAL A 1 219 ? -2.219 30.998 38.903 1.00 10.91 292 VAL A O 1
ATOM 1677 N N . PHE A 1 220 ? -3.546 29.306 39.607 1.00 9.30 293 PHE A N 1
ATOM 1678 C CA . PHE A 1 220 ? -2.667 28.217 39.206 1.00 9.75 293 PHE A CA 1
ATOM 1679 C C . PHE A 1 220 ? -3.531 27.095 38.624 1.00 8.99 293 PHE A C 1
ATOM 1680 O O . PHE A 1 220 ? -4.732 27.038 38.797 1.00 9.93 293 PHE A O 1
ATOM 1688 N N . ASP A 1 221 ? -2.861 26.183 37.905 1.00 10.05 294 ASP A N 1
ATOM 1689 C CA . ASP A 1 221 ? -3.532 24.995 37.454 1.00 10.18 294 ASP A CA 1
ATOM 1690 C C . ASP A 1 221 ? -3.705 23.904 38.506 1.00 9.56 294 ASP A C 1
ATOM 1691 O O . ASP A 1 221 ? -4.603 23.059 38.352 1.00 11.28 294 ASP A O 1
ATOM 1696 N N . CYS A 1 222 ? -2.899 23.929 39.549 1.00 10.42 295 CYS A N 1
ATOM 1697 C CA . CYS A 1 222 ? -2.924 22.981 40.661 1.00 10.31 295 CYS A CA 1
ATOM 1698 C C . CYS A 1 222 ? -1.918 23.483 41.668 1.00 10.52 295 CYS A C 1
ATOM 1699 O O . CYS A 1 222 ? -1.175 24.444 41.449 1.00 12.63 295 CYS A O 1
ATOM 1702 N N . ILE A 1 223 ? -1.948 22.848 42.842 1.00 10.61 296 ILE A N 1
ATOM 1703 C CA . ILE A 1 223 ? -0.955 23.183 43.889 1.00 11.24 296 ILE A CA 1
ATOM 1704 C C . ILE A 1 223 ? 0.409 22.600 43.519 1.00 11.70 296 ILE A C 1
ATOM 1705 O O . ILE A 1 223 ? 1.447 23.269 43.553 1.00 12.04 296 ILE A O 1
ATOM 1710 N N . GLY A 1 224 ? 0.391 21.305 43.217 1.00 13.31 297 GLY A N 1
ATOM 1711 C CA . GLY A 1 224 ? 1.585 20.587 42.747 1.00 14.67 297 GLY A CA 1
ATOM 1712 C C . GLY A 1 224 ? 2.437 20.032 43.798 1.00 13.56 297 GLY A C 1
ATOM 1713 O O . GLY A 1 224 ? 2.571 20.533 44.937 1.00 14.95 297 GLY A O 1
ATOM 1714 N N . ASP A 1 225 ? 3.109 18.941 43.449 1.00 15.84 298 ASP A N 1
ATOM 1715 C CA . ASP A 1 225 ? 4.121 18.267 44.266 1.00 17.72 298 ASP A CA 1
ATOM 1716 C C . ASP A 1 225 ? 5.498 18.432 43.623 1.00 18.06 298 ASP A C 1
ATOM 1717 O O . ASP A 1 225 ? 5.588 18.399 42.394 1.00 18.06 298 ASP A O 1
ATOM 1722 N N . PRO A 1 226 ? 6.551 18.562 44.419 1.00 19.79 299 PRO A N 1
ATOM 1723 C CA . PRO A 1 226 ? 7.904 18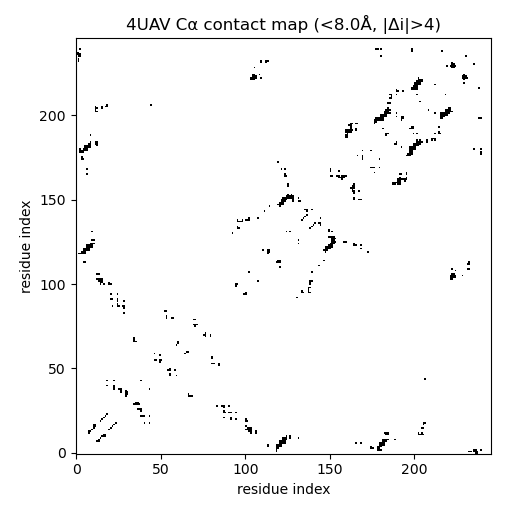.545 43.886 1.00 23.05 299 PRO A CA 1
ATOM 1724 C C . PRO A 1 226 ? 8.088 17.347 42.968 1.00 20.88 299 PRO A C 1
ATOM 1725 O O . PRO A 1 226 ? 7.584 16.225 43.249 1.00 26.41 299 PRO A O 1
ATOM 1729 N N . PRO A 1 227 ? 8.763 17.551 41.835 1.00 23.48 300 PRO A N 1
ATOM 1730 C CA . PRO A 1 227 ? 9.532 18.725 41.480 1.00 24.32 300 PRO A CA 1
ATOM 1731 C C . PRO A 1 227 ? 8.755 19.673 40.591 1.00 23.56 300 PRO A C 1
ATOM 1732 O O . PRO A 1 227 ? 9.363 20.427 39.826 1.00 27.45 300 PRO A O 1
ATOM 1736 N N . GLU A 1 228 ? 7.436 19.646 40.705 1.00 21.37 301 GLU A N 1
ATOM 1737 C CA . GLU A 1 228 ? 6.604 20.533 39.895 1.00 22.18 301 GLU A CA 1
ATOM 1738 C C . GLU A 1 228 ? 5.625 21.305 40.768 1.00 17.86 301 GLU A C 1
ATOM 1739 O O . GLU A 1 228 ? 4.465 21.403 40.474 1.00 20.11 301 GLU A O 1
ATOM 1745 N N A GLU A 1 229 ? 6.141 21.837 41.834 0.50 19.52 302 GLU A N 1
ATOM 1746 N N B GLU A 1 229 ? 6.090 21.767 41.933 0.50 19.17 302 GLU A N 1
ATOM 1747 C CA A GLU A 1 229 ? 5.340 22.596 42.714 0.50 17.55 302 GLU A CA 1
ATOM 1748 C CA B GLU A 1 229 ? 5.238 22.624 42.776 0.50 17.74 302 GLU A CA 1
ATOM 1749 C C A GLU A 1 229 ? 4.940 23.973 42.166 0.50 14.41 302 GLU A C 1
ATOM 1750 C C B GLU A 1 229 ? 4.900 23.922 42.082 0.50 14.39 302 GLU A C 1
ATOM 1751 O O A GLU A 1 229 ? 5.815 24.708 41.694 0.50 17.49 302 GLU A O 1
ATOM 1752 O O B GLU A 1 229 ? 5.753 24.522 41.409 0.50 17.63 302 GLU A O 1
ATOM 1763 N N . ARG A 1 230 ? 3.642 24.335 42.211 1.00 12.64 303 ARG A N 1
ATOM 1764 C CA . ARG A 1 230 ? 3.222 25.672 41.798 1.00 12.88 303 ARG A CA 1
ATOM 1765 C C . ARG A 1 230 ? 3.330 26.640 42.948 1.00 11.62 303 ARG A C 1
ATOM 1766 O O . ARG A 1 230 ? 3.735 27.768 42.756 1.00 12.70 303 ARG A O 1
ATOM 1774 N N . PHE A 1 231 ? 2.930 26.266 44.161 1.00 11.11 304 PHE A N 1
ATOM 1775 C CA . PHE A 1 231 ? 3.028 27.106 45.354 1.00 11.02 304 PHE A CA 1
ATOM 1776 C C . PHE A 1 231 ? 2.994 26.235 46.569 1.00 11.22 304 PHE A C 1
ATOM 1777 O O . PHE A 1 231 ? 2.653 25.055 46.526 1.00 11.72 304 PHE A O 1
ATOM 1785 N N . ASP A 1 232 ? 3.306 26.874 47.694 1.00 11.80 305 ASP A N 1
ATOM 1786 C CA . ASP A 1 232 ? 3.425 26.236 49.004 1.00 12.21 305 ASP A CA 1
ATOM 1787 C C . ASP A 1 232 ? 2.856 27.124 50.051 1.00 10.64 305 ASP A C 1
ATOM 1788 O O . ASP A 1 232 ? 2.298 28.216 49.832 1.00 11.11 305 ASP A O 1
ATOM 1793 N N . LEU A 1 233 ? 2.988 26.662 51.315 1.00 10.07 306 LEU A N 1
ATOM 1794 C CA . LEU A 1 233 ? 2.446 27.444 52.464 1.00 11.41 306 LEU A CA 1
ATOM 1795 C C . LEU A 1 233 ? 3.114 28.816 52.573 1.00 10.38 306 LEU A C 1
ATOM 1796 O O . LEU A 1 233 ? 2.458 29.815 52.856 1.00 10.91 306 LEU A O 1
ATOM 1801 N N . ALA A 1 234 ? 4.426 28.858 52.371 1.00 11.67 307 ALA A N 1
ATOM 1802 C CA . ALA A 1 234 ? 5.130 30.098 52.416 1.00 11.11 307 ALA A CA 1
ATOM 1803 C C . ALA A 1 234 ? 4.520 31.113 51.478 1.00 10.55 307 ALA A C 1
ATOM 1804 O O . ALA A 1 234 ? 4.425 32.304 51.752 1.00 11.38 307 ALA A O 1
ATOM 1806 N N . PHE A 1 235 ? 4.218 30.655 50.240 1.00 11.18 308 PHE A N 1
ATOM 1807 C CA . PHE A 1 235 ? 3.604 31.546 49.254 1.00 10.63 308 PHE A CA 1
ATOM 1808 C C . PHE A 1 235 ? 2.230 32.080 49.741 1.00 9.62 308 PHE A C 1
ATOM 1809 O O . PHE A 1 235 ? 1.906 33.255 49.528 1.00 9.49 308 PHE A O 1
ATOM 1817 N N . CYS A 1 236 ? 1.462 31.174 50.366 1.00 9.34 309 CYS A N 1
ATOM 1818 C CA . CYS A 1 236 ? 0.209 31.649 50.929 1.00 9.06 309 CYS A CA 1
ATOM 1819 C C . CYS A 1 236 ? 0.448 32.800 51.924 1.00 9.99 309 CYS A C 1
ATOM 1820 O O . CYS A 1 236 ? -0.293 33.753 51.944 1.00 10.21 309 CYS A O 1
ATOM 1823 N N . GLY A 1 237 ? 1.491 32.669 52.802 1.00 10.10 310 GLY A N 1
ATOM 1824 C CA . GLY A 1 237 ? 1.771 33.748 53.659 1.00 10.81 310 GLY A CA 1
ATOM 1825 C C . GLY A 1 237 ? 2.232 35.034 52.944 1.00 10.90 310 GLY A C 1
ATOM 1826 O O . GLY A 1 237 ? 1.789 36.115 53.268 1.00 10.95 310 GLY A O 1
ATOM 1827 N N . SER A 1 238 ? 3.087 34.855 51.942 1.00 10.78 311 SER A N 1
ATOM 1828 C CA . SER A 1 238 ? 3.542 35.992 51.173 1.00 11.13 311 SER A CA 1
ATOM 1829 C C . SER A 1 238 ? 2.390 36.753 50.527 1.00 10.38 311 SER A C 1
ATOM 1830 O O . SER A 1 238 ? 2.406 38.003 50.455 1.00 10.50 311 SER A O 1
ATOM 1833 N N . LEU A 1 239 ? 1.382 36.012 50.054 1.00 9.47 312 LEU A N 1
ATOM 1834 C CA . LEU A 1 239 ? 0.301 36.610 49.352 1.00 10.32 312 LEU A CA 1
ATOM 1835 C C . LEU A 1 239 ? -0.616 37.473 50.216 1.00 10.05 312 LEU A C 1
ATOM 1836 O O . LEU A 1 239 ? -1.353 38.285 49.738 1.00 13.25 312 LEU A O 1
ATOM 1841 N N . LEU A 1 240 ? -0.500 37.339 51.554 1.00 10.60 313 LEU A N 1
ATOM 1842 C CA . LEU A 1 240 ? -1.194 38.194 52.509 1.00 12.20 313 LEU A CA 1
ATOM 1843 C C . LEU A 1 240 ? -0.752 39.647 52.462 1.00 11.90 313 LEU A C 1
ATOM 1844 O O . LEU A 1 240 ? -1.508 40.550 52.867 1.00 15.07 313 LEU A O 1
ATOM 1849 N N A ARG A 1 241 ? 0.469 39.899 51.986 0.40 13.22 314 ARG A N 1
ATOM 1850 N N B ARG A 1 241 ? 0.458 39.892 51.963 0.60 12.83 314 ARG A N 1
ATOM 1851 C CA A ARG A 1 241 ? 0.971 41.272 51.899 0.40 13.99 314 ARG A CA 1
ATOM 1852 C CA B ARG A 1 241 ? 0.953 41.267 51.878 0.60 13.21 314 ARG A CA 1
ATOM 1853 C C A ARG A 1 241 ? 0.523 41.949 50.599 0.40 17.53 314 ARG A C 1
ATOM 1854 C C B ARG A 1 241 ? 0.459 41.893 50.581 0.60 17.78 314 ARG A C 1
ATOM 1855 O O A ARG A 1 241 ? 1.114 41.739 49.538 0.40 19.99 314 ARG A O 1
ATOM 1856 O O B ARG A 1 241 ? 0.916 41.556 49.492 0.60 22.16 314 ARG A O 1
ATOM 1871 N N . LYS A 1 242 ? -0.496 42.788 50.698 1.00 18.03 315 LYS A N 1
ATOM 1872 C CA . LYS A 1 242 ? -1.153 43.391 49.555 1.00 21.90 315 LYS A CA 1
ATOM 1873 C C . LYS A 1 242 ? -0.399 44.510 48.982 1.00 22.67 315 LYS A C 1
ATOM 1874 O O . LYS A 1 242 ? 0.340 45.252 49.634 1.00 21.37 315 LYS A O 1
ATOM 1880 N N . GLN A 1 243 ? -0.655 44.686 47.707 1.00 26.00 316 GLN A N 1
ATOM 1881 C CA . GLN A 1 243 ? -0.068 45.758 46.976 1.00 26.49 316 GLN A CA 1
ATOM 1882 C C . GLN A 1 243 ? -1.032 46.849 46.697 1.00 25.34 316 GLN A C 1
ATOM 1883 O O . GLN A 1 243 ? -1.449 46.927 45.572 1.00 32.31 316 GLN A O 1
ATOM 1889 N N . PHE A 1 244 ? -1.217 47.810 47.575 1.00 18.28 317 PHE A N 1
ATOM 1890 C CA . PHE A 1 244 ? -2.241 48.827 47.396 1.00 15.84 317 PHE A CA 1
ATOM 1891 C C . PHE A 1 244 ? -1.686 49.945 46.518 1.00 18.18 317 PHE A C 1
ATOM 1892 O O . PHE A 1 244 ? -0.454 50.018 46.256 1.00 21.15 317 PHE A O 1
ATOM 1900 N N . VAL A 1 245 ? -2.583 50.821 46.124 1.00 16.13 318 VAL A N 1
ATOM 1901 C CA . VAL A 1 245 ? -2.235 51.958 45.239 1.00 14.39 318 VAL A CA 1
ATOM 1902 C C . VAL A 1 245 ? -2.125 53.229 46.162 1.00 12.69 318 VAL A C 1
ATOM 1903 O O . VAL A 1 245 ? -3.111 53.698 46.702 1.00 12.79 318 VAL A O 1
ATOM 1907 N N . SER A 1 246 ? -0.903 53.689 46.306 1.00 11.57 319 SER A N 1
ATOM 1908 C CA . SER A 1 246 ? -0.669 54.883 47.072 1.00 11.71 319 SER A CA 1
ATOM 1909 C C . SER A 1 246 ? -1.256 56.119 46.489 1.00 12.56 319 SER A C 1
ATOM 1910 O O . SER A 1 246 ? -1.343 56.245 45.228 1.00 14.30 319 SER A O 1
#

Organism: Arabidopsis thaliana (NCBI:txid3702)

Secondary structure (DSSP, 8-state):
---SEEEE-SBTTTB-HIIIIIHHHHHHHHHHTT------HHHHHHHTTT-SHHHHHHHHHHHH---TTS-SSHHHHHHHHHHHHHHHHHHHHHHHHTT-SPBPTTHHHHHHHHHHTT-EEEEE-SS-HHHHHHIIIIII-HHHHTTEEEE-GGGSSS-TTSTHHHHHHHHHHT--GGGEEEEE-SHHHHHHHHHTT-EEEEE--TTTTTS--TT-SEEES----TTS-S--HHHHHHHTS-----